Protein AF-A0A7W8NQR6-F1 (afdb_monomer)

Secondary structure (DSSP, 8-state):
-----PPPHHHHHHHHHHHHHHHHHHHHHHHHHHHHHHHHHHHHHHHHHHHHHHHHHHHHHHH-SEEE-S-EEE-SSSSEEE--TTSSS-EEEEEEEEEPPTTT-S-TT-EEEEEEEEEEEEEGGGS-GGG--TT--TTT-EEEEEEEEE-SSSPPPPTT-------SPPS--HHHHT---EEEEEEEEEE---TT--SEEEETTTTEEEEEEEEEEEETTEEEEEEEEEEEEEEE----

Sequence (240 aa):
MKRAAGFTLVELLVAMAIFAVVTIAALQLQGSSTQLSGAQISQAQRLQTLSDTSGYLADQIRAGAGVYTGQTLPDGVGGSSACTPSGAQPCVAVLVPVTQPLTCTTDPSTVIAWRLHEFRYVPRSSLPAAYKGGGLQDGDAYGLLEVRISDPANPAPAPGVCGTEHATAPTSVAAYQTSTSYVVAPLADDLTVTAGSAPFAFDASTNIVTLRLQSASRTQGKLSLTPATPYELQVKIRNK

Mean predicted aligned error: 8.73 Å

InterPro domains:
  IPR012902 Prokaryotic N-terminal methylation site [PF07963] (1-27)
  IPR012902 Prokaryotic N-terminal methylation site [PS00409] (5-25)
  IPR012902 Prokaryotic N-terminal methylation site [TIGR02532] (5-27)
  IPR045584 Pilin-like [SSF54523] (7-81)

Foldseek 3Di:
DDDDDDDDPVNVVVVVVVVVVVVVVVVVVVVVVVLVVVVVVVLVVVVVLQVVLVVVVLVQQQQFQDKDAQDWFDPQLGHTDGCHLQDPKHKIKGWHFDFFDCVQDVDRLFGQFIKIKIWIWAQLVSDDPVQDDAPDDSNQATWIKIKIFAQPVRGDDDPPDGGDGDPDGDPDCPSRRPTPDIDMDTSHSFWDDDNPGRQWDADPVQQKIKGWTKGWHADPNDIDIPPPGTDIDIHHHNND

Structure (mmCIF, N/CA/C/O backbone):
data_AF-A0A7W8NQR6-F1
#
_entry.id   AF-A0A7W8NQR6-F1
#
loop_
_atom_site.group_PDB
_atom_site.id
_atom_site.type_symbol
_atom_site.label_atom_id
_atom_site.label_alt_id
_atom_site.label_comp_id
_atom_site.label_asym_id
_atom_site.label_entity_id
_atom_site.label_seq_id
_atom_site.pdbx_PDB_ins_code
_atom_site.Cartn_x
_atom_site.Cartn_y
_atom_site.Cartn_z
_atom_site.occupancy
_atom_site.B_iso_or_equiv
_atom_site.auth_seq_id
_atom_site.auth_comp_id
_atom_site.auth_asym_id
_atom_site.auth_atom_id
_atom_site.pdbx_PDB_model_num
ATOM 1 N N . MET A 1 1 ? -43.249 41.443 62.300 1.00 44.62 1 MET A N 1
ATOM 2 C CA . MET A 1 1 ? -41.914 40.805 62.241 1.00 44.62 1 MET A CA 1
ATOM 3 C C . MET A 1 1 ? -42.070 39.426 61.607 1.00 44.62 1 MET A C 1
ATOM 5 O O . MET A 1 1 ? -42.680 38.560 62.219 1.00 44.62 1 MET A O 1
ATOM 9 N N . LYS A 1 2 ? -41.644 39.245 60.349 1.00 47.19 2 LYS A N 1
ATOM 10 C CA . LYS A 1 2 ? -41.720 37.950 59.649 1.00 47.19 2 LYS A CA 1
ATOM 11 C C . LYS A 1 2 ? -40.597 37.051 60.178 1.00 47.19 2 LYS A C 1
ATOM 13 O O . LYS A 1 2 ? -39.437 37.444 60.108 1.00 47.19 2 LYS A O 1
ATOM 18 N N . ARG A 1 3 ? -40.937 35.892 60.750 1.00 53.34 3 ARG A N 1
ATOM 19 C CA . ARG A 1 3 ? -39.948 34.893 61.184 1.00 53.34 3 ARG A CA 1
ATOM 20 C C . ARG A 1 3 ? -39.289 34.301 59.937 1.00 53.34 3 ARG A C 1
ATOM 22 O O . ARG A 1 3 ? -39.992 33.767 59.085 1.00 53.34 3 ARG A O 1
ATOM 29 N N . ALA A 1 4 ? -37.970 34.427 59.825 1.00 58.84 4 ALA A N 1
ATOM 30 C CA . ALA A 1 4 ? -37.196 33.695 58.832 1.00 58.84 4 ALA A CA 1
ATOM 31 C C . ALA A 1 4 ? -37.293 32.202 59.179 1.00 58.84 4 ALA A C 1
ATOM 33 O O . ALA A 1 4 ? -36.857 31.790 60.253 1.00 58.84 4 ALA A O 1
ATOM 34 N N . ALA A 1 5 ? -37.942 31.417 58.322 1.00 63.59 5 ALA A N 1
ATOM 35 C CA . ALA A 1 5 ? -37.962 29.968 58.452 1.00 63.59 5 ALA A CA 1
ATOM 36 C C . ALA A 1 5 ? -36.540 29.458 58.177 1.00 63.59 5 ALA A C 1
ATOM 38 O O . ALA A 1 5 ? -36.049 29.562 57.055 1.00 63.59 5 ALA A O 1
ATOM 39 N N . GLY A 1 6 ? -35.849 29.007 59.224 1.00 65.56 6 GLY A N 1
ATOM 40 C CA . GLY A 1 6 ? -34.542 28.370 59.099 1.00 65.56 6 GLY A CA 1
ATOM 41 C C . GLY A 1 6 ? -34.706 26.957 58.552 1.00 65.56 6 GLY A C 1
ATOM 42 O O . GLY A 1 6 ? -35.592 26.231 59.001 1.00 65.56 6 GLY A O 1
ATOM 43 N N . PHE A 1 7 ? -33.862 26.584 57.591 1.00 68.19 7 PHE A N 1
ATOM 44 C CA . PHE A 1 7 ? -33.815 25.225 57.056 1.00 68.19 7 PHE A CA 1
ATOM 45 C C . PHE A 1 7 ? -33.572 24.215 58.174 1.00 68.19 7 PHE A C 1
ATOM 47 O O . PHE A 1 7 ? -32.705 24.404 59.033 1.00 68.19 7 PHE A O 1
ATOM 54 N N . THR A 1 8 ? -34.333 23.129 58.153 1.00 85.19 8 THR A N 1
ATOM 55 C CA . THR A 1 8 ? -34.109 22.018 59.073 1.00 85.19 8 THR A CA 1
ATOM 56 C C . THR A 1 8 ? -32.854 21.250 58.655 1.00 85.19 8 THR A C 1
ATOM 58 O O . THR A 1 8 ? -32.528 21.152 57.471 1.00 85.19 8 THR A O 1
ATOM 61 N N . LEU A 1 9 ? -32.131 20.677 59.622 1.00 81.50 9 LEU A N 1
ATOM 62 C CA . LEU A 1 9 ? -30.922 19.876 59.362 1.00 81.50 9 LEU A CA 1
ATOM 63 C C . LEU A 1 9 ? -31.189 18.746 58.348 1.00 81.50 9 LEU A C 1
ATOM 65 O O . LEU A 1 9 ? -30.326 18.414 57.540 1.00 81.50 9 LEU A O 1
ATOM 69 N N . VAL A 1 10 ? -32.414 18.215 58.350 1.00 84.25 10 VAL A N 1
ATOM 70 C CA . VAL A 1 10 ? -32.885 17.187 57.414 1.00 84.25 10 VAL A CA 1
ATOM 71 C C . VAL A 1 10 ? -32.946 17.706 55.974 1.00 84.25 10 VAL A C 1
ATOM 73 O O . VAL A 1 10 ? -32.462 17.025 55.074 1.00 84.25 10 VAL A O 1
ATOM 76 N N . GLU A 1 11 ? -33.471 18.909 55.731 1.00 85.06 11 GLU A N 1
ATOM 77 C CA . GLU A 1 11 ? -33.526 19.493 54.379 1.00 85.06 11 GLU A CA 1
ATOM 78 C C . GLU A 1 11 ? -32.132 19.736 53.797 1.00 85.06 11 GLU A C 1
ATOM 80 O O . GLU A 1 11 ? -31.910 19.495 52.611 1.00 85.06 11 GLU A O 1
ATOM 85 N N . LEU A 1 12 ? -31.173 20.151 54.631 1.00 85.69 12 LEU A N 1
ATOM 86 C CA . LEU A 1 12 ? -29.794 20.368 54.192 1.00 85.69 12 LEU A CA 1
ATOM 87 C C . LEU A 1 12 ? -29.114 19.044 53.805 1.00 85.69 12 LEU A C 1
ATOM 89 O O . LEU A 1 12 ? -28.404 18.974 52.802 1.00 85.69 12 LEU A O 1
ATOM 93 N N . LEU A 1 13 ? -29.394 17.970 54.544 1.00 87.19 13 LEU A N 1
ATOM 94 C CA . LEU A 1 13 ? -28.854 16.637 54.276 1.00 87.19 13 LEU A CA 1
ATOM 95 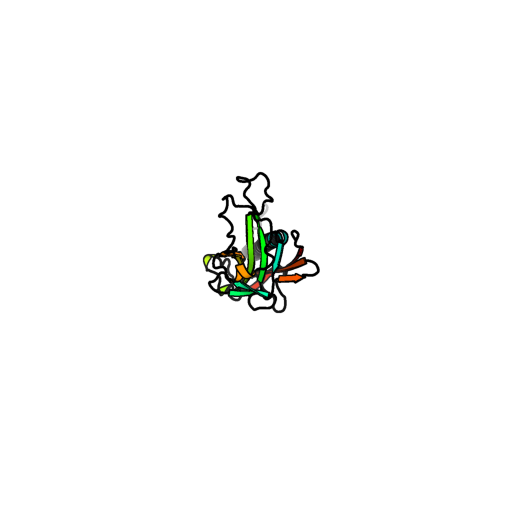C C . LEU A 1 13 ? -29.448 16.024 52.997 1.00 87.19 13 LEU A C 1
ATOM 97 O O . LEU A 1 13 ? -28.720 15.454 52.184 1.00 87.19 13 LEU A O 1
ATOM 101 N N . VAL A 1 14 ? -30.751 16.215 52.768 1.00 89.50 14 VAL A N 1
ATOM 102 C CA . VAL A 1 14 ? -31.425 15.810 51.524 1.00 89.50 14 VAL A CA 1
ATOM 103 C C . VAL A 1 14 ? -30.894 16.603 50.328 1.00 89.50 14 VAL A C 1
ATOM 105 O O . VAL A 1 14 ? -30.607 16.011 49.288 1.00 89.50 14 VAL A O 1
ATOM 108 N N . ALA A 1 15 ? -30.690 17.916 50.471 1.00 90.44 15 ALA A N 1
ATOM 109 C CA . ALA A 1 15 ? -30.122 18.744 49.410 1.00 90.44 15 ALA A CA 1
ATOM 110 C C . ALA A 1 15 ? -28.705 18.288 49.020 1.00 90.44 15 ALA A C 1
ATOM 112 O O . ALA A 1 15 ? -28.406 18.177 47.831 1.00 90.44 15 ALA A O 1
ATOM 113 N N . MET A 1 16 ? -27.852 17.947 49.996 1.00 89.94 16 MET A N 1
ATOM 114 C CA . MET A 1 16 ? -26.519 17.396 49.721 1.00 89.94 16 MET A CA 1
ATOM 115 C C . MET A 1 16 ? -26.577 16.017 49.054 1.00 89.94 16 MET A C 1
ATOM 117 O O . MET A 1 16 ? -25.794 15.758 48.141 1.00 89.94 16 MET A O 1
ATOM 121 N N . ALA A 1 17 ? -27.507 15.148 49.456 1.00 91.44 17 ALA A N 1
ATOM 122 C CA . ALA A 1 17 ? -27.677 13.835 48.836 1.00 91.44 17 ALA A CA 1
ATOM 123 C C . ALA A 1 17 ? -28.114 13.951 47.366 1.00 91.44 17 ALA A C 1
ATOM 125 O O . ALA A 1 17 ? -27.520 13.317 46.493 1.00 91.44 17 ALA A O 1
ATOM 126 N N . ILE A 1 18 ? -29.096 14.810 47.072 1.00 92.00 18 ILE A N 1
ATOM 127 C CA . ILE A 1 18 ? -29.541 15.081 45.697 1.00 92.00 18 ILE A CA 1
ATOM 128 C C . ILE A 1 18 ? -28.392 15.683 44.882 1.00 92.00 18 ILE A C 1
ATOM 130 O O . ILE A 1 18 ? -28.131 15.236 43.765 1.00 92.00 18 ILE A O 1
ATOM 134 N N . PHE A 1 19 ? -27.661 16.647 45.447 1.00 92.25 19 PHE A N 1
ATOM 135 C CA . PHE A 1 19 ? -26.517 17.262 44.778 1.00 92.25 19 PHE A CA 1
ATOM 136 C C . PHE A 1 19 ? -25.416 16.244 44.449 1.00 92.25 19 PHE A C 1
ATOM 138 O O . PHE A 1 19 ? -24.887 16.253 43.337 1.00 92.25 19 PHE A O 1
ATOM 145 N N . ALA A 1 20 ? -25.101 15.326 45.368 1.00 90.19 20 ALA A N 1
ATOM 146 C CA . ALA A 1 20 ? -24.116 14.272 45.136 1.00 90.19 20 ALA A CA 1
ATOM 147 C C . ALA A 1 20 ? -24.539 13.332 43.995 1.00 90.19 20 ALA A C 1
ATOM 149 O O . ALA A 1 20 ? -23.735 13.047 43.108 1.00 90.19 20 ALA A O 1
ATOM 150 N N . VAL A 1 21 ? -25.807 12.910 43.962 1.00 91.94 21 VAL A N 1
ATOM 151 C CA . VAL A 1 21 ? -26.344 12.054 42.890 1.00 91.94 21 VAL A CA 1
ATOM 152 C C . VAL A 1 21 ? -26.281 12.760 41.533 1.00 91.94 21 VAL A C 1
ATOM 154 O O . VAL A 1 21 ? -25.808 12.174 40.558 1.00 91.94 21 VAL A O 1
ATOM 157 N N . VAL A 1 22 ? -26.689 14.031 41.467 1.00 90.25 22 VAL A N 1
ATOM 158 C CA . VAL A 1 22 ? -26.635 14.829 40.229 1.00 90.25 22 VAL A CA 1
ATOM 159 C C . VAL A 1 22 ? -25.191 15.027 39.761 1.00 90.25 22 VAL A C 1
ATOM 161 O O . VAL A 1 22 ? -24.910 14.895 38.571 1.00 90.25 22 VAL A O 1
ATOM 164 N N . THR A 1 23 ? -24.260 15.279 40.682 1.00 90.25 23 THR A N 1
ATOM 165 C CA . THR A 1 23 ? -22.837 15.456 40.353 1.00 90.25 23 THR A CA 1
ATOM 166 C C . THR A 1 23 ? -22.225 14.165 39.805 1.00 90.25 23 THR A C 1
ATOM 168 O O . THR A 1 23 ? -21.509 14.204 38.806 1.00 90.25 23 THR A O 1
ATOM 171 N N . ILE A 1 24 ? -22.546 13.005 40.392 1.00 90.12 24 ILE A N 1
ATOM 172 C CA . ILE A 1 24 ? -22.097 11.697 39.886 1.00 90.12 24 ILE A CA 1
ATOM 173 C C . ILE A 1 24 ? -22.647 11.445 38.477 1.00 90.12 24 ILE A C 1
ATOM 175 O O . ILE A 1 24 ? -21.891 11.048 37.590 1.00 90.12 24 ILE A O 1
ATOM 179 N N . ALA A 1 25 ? -23.933 11.719 38.243 1.00 85.19 25 ALA A N 1
ATOM 180 C CA . ALA A 1 25 ? -24.543 11.569 36.923 1.00 85.19 25 ALA A CA 1
ATOM 181 C C . ALA A 1 25 ? -23.888 12.491 35.875 1.00 85.19 25 ALA A C 1
ATOM 183 O O . ALA A 1 25 ? -23.587 12.052 34.765 1.00 85.19 25 ALA A O 1
ATOM 184 N N . ALA A 1 26 ? -23.602 13.747 36.235 1.00 79.56 26 ALA A N 1
ATOM 185 C CA . ALA A 1 26 ? -22.918 14.698 35.360 1.00 79.56 26 ALA A CA 1
ATOM 186 C C . ALA A 1 26 ? -21.488 14.244 35.008 1.00 79.56 26 ALA A C 1
ATOM 188 O O . ALA A 1 26 ? -21.096 14.301 33.842 1.00 79.56 26 ALA A O 1
ATOM 189 N N . LEU A 1 27 ? -20.734 13.722 35.982 1.00 84.81 27 LEU A N 1
ATOM 190 C CA . LEU A 1 27 ? -19.392 13.173 35.755 1.00 84.81 27 LEU A CA 1
ATOM 191 C C . LEU A 1 27 ? -19.419 11.935 34.843 1.00 84.81 27 LEU A C 1
ATOM 193 O O . LEU A 1 27 ? -18.561 11.793 33.971 1.00 84.81 27 LEU A O 1
ATOM 197 N N . GLN A 1 28 ? -20.422 11.063 34.985 1.00 80.31 28 GLN A N 1
ATOM 198 C CA . GLN A 1 28 ? -20.607 9.901 34.105 1.00 80.31 28 GLN A CA 1
ATOM 199 C C . GLN A 1 28 ? -20.948 10.306 32.663 1.00 80.31 28 GLN A C 1
ATOM 201 O O . GLN A 1 28 ? -20.404 9.736 31.712 1.00 80.31 28 GLN A O 1
ATOM 206 N N . LEU A 1 29 ? -21.802 11.317 32.489 1.00 79.06 29 LEU A N 1
ATOM 207 C CA . LEU A 1 29 ? -22.121 11.900 31.182 1.00 79.06 29 LEU A CA 1
ATOM 208 C C . LEU A 1 29 ? -20.884 12.520 30.521 1.00 79.06 29 LEU A C 1
ATOM 210 O O . LEU A 1 29 ? -20.619 12.264 29.345 1.00 79.06 29 LEU A O 1
ATOM 214 N N . GLN A 1 30 ? -20.081 13.269 31.278 1.00 77.44 30 GLN A N 1
ATOM 215 C CA . GLN A 1 30 ? -18.847 13.877 30.779 1.00 77.44 30 GLN A CA 1
ATOM 216 C C . GLN A 1 30 ? -17.803 12.819 30.380 1.00 77.44 30 GLN A C 1
ATOM 218 O O . GLN A 1 30 ? -17.169 12.929 29.325 1.00 77.44 30 GLN A O 1
ATOM 223 N N . GLY A 1 31 ? -17.666 11.750 31.170 1.00 74.38 31 GLY A N 1
ATOM 224 C CA . GLY A 1 31 ? -16.809 10.610 30.835 1.00 74.38 31 GLY A CA 1
ATOM 225 C C . GLY A 1 31 ? -17.261 9.887 29.563 1.00 74.38 31 GLY A C 1
ATOM 226 O O . GLY A 1 31 ? -16.447 9.592 28.691 1.00 74.38 31 GLY A O 1
ATOM 227 N N . SER A 1 32 ? -18.567 9.674 29.401 1.00 75.25 32 SER A N 1
ATOM 228 C CA . SER A 1 32 ? -19.124 9.013 28.212 1.00 75.25 32 SER A CA 1
ATOM 229 C C . SER A 1 32 ? -18.946 9.860 26.947 1.00 75.25 32 SER A C 1
ATOM 231 O O . SER A 1 32 ? -18.579 9.339 25.893 1.00 75.25 32 SER A O 1
ATOM 233 N N . SER A 1 33 ? -19.136 11.180 27.050 1.00 75.25 33 SER A N 1
ATOM 234 C CA . SER A 1 33 ? -18.957 12.102 25.923 1.00 75.25 33 SER A CA 1
ATOM 235 C C . SER A 1 33 ? -17.506 12.169 25.453 1.00 75.25 33 SER A C 1
ATOM 237 O O . SER A 1 33 ? -17.258 12.167 24.250 1.00 75.25 33 SER A O 1
ATOM 239 N N . THR A 1 34 ? -16.541 12.212 26.373 1.00 74.31 34 THR A N 1
ATOM 240 C CA . THR A 1 34 ? -15.114 12.268 26.012 1.00 74.31 34 THR A CA 1
ATOM 241 C C . THR A 1 34 ? -14.635 10.967 25.368 1.00 74.31 34 THR A C 1
ATOM 243 O O . THR A 1 34 ? -13.899 11.009 24.381 1.00 74.31 34 THR A O 1
ATOM 246 N N . GLN A 1 35 ? -15.106 9.814 25.855 1.00 74.75 35 GLN A N 1
ATOM 247 C CA . GLN A 1 35 ? -14.821 8.512 25.247 1.00 74.75 35 GLN A CA 1
ATOM 248 C C . GLN A 1 35 ? -15.392 8.389 23.831 1.00 74.75 35 GLN A C 1
ATOM 250 O O . GLN A 1 35 ? -14.688 7.930 22.930 1.00 74.75 35 GLN A O 1
ATOM 255 N N . LEU A 1 36 ? -16.636 8.833 23.615 1.00 76.25 36 LEU A N 1
ATOM 256 C CA . LEU A 1 36 ? -17.263 8.809 22.294 1.00 76.25 36 LEU A CA 1
ATOM 257 C C . LEU A 1 36 ? -16.509 9.701 21.299 1.00 76.25 36 LEU A C 1
ATOM 259 O O . LEU A 1 36 ? -16.190 9.251 20.199 1.00 76.25 36 LEU A O 1
ATOM 263 N N . SER A 1 37 ? -16.162 10.926 21.702 1.00 79.69 37 SER A N 1
ATOM 264 C CA . SER A 1 37 ? -15.381 11.844 20.867 1.00 79.69 37 SER A CA 1
ATOM 265 C C . SER A 1 37 ? -14.005 11.270 20.525 1.00 79.69 37 SER A C 1
ATOM 267 O O . SER A 1 37 ? -13.579 11.334 19.374 1.00 79.69 37 SER A O 1
ATOM 269 N N . GLY A 1 38 ? -13.323 10.645 21.491 1.00 79.06 38 GLY A N 1
ATOM 270 C CA . GLY A 1 38 ? -12.037 9.986 21.251 1.00 79.06 38 GLY A CA 1
ATOM 271 C C . GLY A 1 38 ? -12.140 8.830 20.251 1.00 79.06 38 GLY A C 1
ATOM 272 O O . GLY A 1 38 ? -11.314 8.721 19.343 1.00 79.06 38 GLY A O 1
ATOM 273 N N . ALA A 1 39 ? -13.181 8.000 20.365 1.00 78.50 39 ALA A N 1
ATOM 274 C CA . ALA A 1 39 ? -13.432 6.907 19.428 1.00 78.50 39 ALA A CA 1
ATOM 275 C C . ALA A 1 39 ? -13.714 7.420 18.004 1.00 78.50 39 ALA A C 1
ATOM 277 O O . ALA A 1 39 ? -13.160 6.880 17.044 1.00 78.50 39 ALA A O 1
ATOM 278 N N . GLN A 1 40 ? -14.508 8.487 17.869 1.00 82.69 40 GLN A N 1
ATOM 279 C CA . GLN A 1 40 ? -14.810 9.112 16.578 1.00 82.69 40 GLN A CA 1
ATOM 280 C C . GLN A 1 40 ? -13.569 9.731 15.924 1.00 82.69 40 GLN A C 1
ATOM 282 O O . GLN A 1 40 ? -13.327 9.492 14.743 1.00 82.69 40 GLN A O 1
ATOM 287 N N . ILE A 1 41 ? -12.744 10.465 16.681 1.00 84.56 41 ILE A N 1
ATOM 288 C CA . ILE A 1 41 ? -11.491 11.050 16.170 1.00 84.56 41 ILE A CA 1
ATOM 289 C C . ILE A 1 41 ? -10.543 9.948 15.693 1.00 84.56 41 ILE A C 1
ATOM 291 O O . ILE A 1 41 ? -10.003 10.026 14.592 1.00 84.56 41 ILE A O 1
ATOM 295 N N . SER A 1 42 ? -10.380 8.891 16.490 1.00 81.44 42 SER A N 1
ATOM 296 C CA . SER A 1 42 ? -9.525 7.758 16.133 1.00 81.44 42 SER A CA 1
ATOM 297 C C . SER A 1 42 ? -10.022 7.039 14.874 1.00 81.44 42 SER A C 1
ATOM 299 O O . SER A 1 42 ? -9.223 6.654 14.023 1.00 81.44 42 SER A O 1
ATOM 301 N N . GLN A 1 43 ? -11.339 6.889 14.712 1.00 84.00 43 GLN A N 1
ATOM 302 C CA . GLN A 1 43 ? -11.926 6.308 13.506 1.00 84.00 43 GLN A CA 1
ATOM 303 C C . GLN A 1 43 ? -11.719 7.197 12.274 1.00 84.00 43 GLN A C 1
ATOM 305 O O . GLN A 1 43 ? -11.381 6.680 11.211 1.00 84.00 43 GLN A O 1
ATOM 310 N N . ALA A 1 44 ? -11.877 8.515 12.413 1.00 85.62 44 ALA A N 1
ATOM 311 C CA . ALA A 1 44 ? -11.640 9.465 11.330 1.00 85.62 44 ALA A CA 1
ATOM 312 C C . ALA A 1 44 ? -10.172 9.449 10.875 1.00 85.62 44 ALA A C 1
ATOM 314 O O . ALA A 1 44 ? -9.906 9.363 9.680 1.00 85.62 44 ALA A O 1
ATOM 315 N N . GLN A 1 45 ? -9.225 9.439 11.818 1.00 87.44 45 GLN A N 1
ATOM 316 C CA . GLN A 1 45 ? -7.796 9.316 11.516 1.00 87.44 45 GLN A CA 1
ATOM 317 C C . GLN A 1 45 ? -7.474 8.009 10.783 1.00 87.44 45 GLN A C 1
ATOM 319 O O . GLN A 1 45 ? -6.743 8.031 9.801 1.00 87.44 45 GLN A O 1
ATOM 324 N N . ARG A 1 46 ? -8.067 6.880 11.193 1.00 86.38 46 ARG A N 1
ATOM 325 C CA . ARG A 1 46 ? -7.881 5.596 10.496 1.00 86.38 46 ARG A CA 1
ATOM 326 C C . ARG A 1 46 ? -8.400 5.621 9.065 1.00 86.38 46 ARG A C 1
ATOM 328 O O . ARG A 1 46 ? -7.729 5.122 8.170 1.00 86.38 46 ARG A O 1
ATOM 335 N N . LEU A 1 47 ? -9.587 6.184 8.845 1.00 88.81 47 LEU A N 1
ATOM 336 C CA . LEU A 1 47 ? -10.141 6.318 7.498 1.00 88.81 47 LEU A CA 1
ATOM 337 C C . LEU A 1 47 ? -9.279 7.237 6.630 1.00 88.81 47 LEU A C 1
ATOM 339 O O . LEU A 1 47 ? -9.106 6.945 5.451 1.00 88.81 47 LEU A O 1
ATOM 343 N N . GLN A 1 48 ? -8.698 8.288 7.214 1.00 91.25 48 GLN A N 1
ATOM 344 C CA . GLN A 1 48 ? -7.740 9.148 6.525 1.00 91.25 48 GLN A CA 1
ATOM 345 C C . GLN A 1 48 ? -6.484 8.367 6.119 1.00 91.25 48 GLN A C 1
ATOM 347 O O . GLN A 1 48 ? -6.160 8.338 4.939 1.00 91.25 48 GLN A O 1
ATOM 352 N N . THR A 1 49 ? -5.836 7.653 7.046 1.00 89.94 49 THR A N 1
ATOM 353 C CA . THR A 1 49 ? -4.654 6.827 6.738 1.00 89.94 49 THR A CA 1
ATOM 354 C C . THR A 1 49 ? -4.956 5.765 5.680 1.00 89.94 49 THR A C 1
ATOM 356 O O . THR A 1 49 ? -4.156 5.544 4.769 1.00 89.94 49 THR A O 1
ATOM 359 N N . LEU A 1 50 ? -6.124 5.119 5.765 1.00 91.56 50 LEU A N 1
ATOM 360 C CA . LEU A 1 50 ? -6.572 4.137 4.779 1.00 91.56 50 LEU A CA 1
ATOM 361 C C . LEU A 1 50 ? -6.770 4.786 3.404 1.00 91.56 50 LEU A C 1
ATOM 363 O O . LEU A 1 50 ? -6.339 4.231 2.396 1.00 91.56 50 LEU A O 1
ATOM 367 N N . SER A 1 51 ? -7.388 5.970 3.371 1.00 92.94 51 SER A N 1
ATOM 368 C CA . SER A 1 51 ? -7.580 6.762 2.158 1.00 92.94 51 SER A CA 1
ATOM 369 C C . SER A 1 51 ? -6.238 7.143 1.537 1.00 92.94 51 SER A C 1
ATOM 371 O O . SER A 1 51 ? -6.034 6.878 0.355 1.00 92.94 51 SER A O 1
ATOM 373 N N . ASP A 1 52 ? -5.301 7.668 2.326 1.00 93.12 52 ASP A N 1
ATOM 374 C CA . ASP A 1 52 ? -3.971 8.079 1.866 1.00 93.12 52 ASP A CA 1
ATOM 375 C C . ASP A 1 52 ? -3.173 6.885 1.325 1.00 93.12 52 ASP A C 1
ATOM 377 O O . ASP A 1 52 ? -2.621 6.946 0.225 1.00 93.12 52 ASP A O 1
ATOM 381 N N . THR A 1 53 ? -3.198 5.756 2.039 1.00 93.38 53 THR A N 1
ATOM 382 C CA . THR A 1 53 ? -2.554 4.505 1.607 1.00 93.38 53 THR A CA 1
ATOM 383 C C . THR A 1 53 ? -3.169 3.995 0.305 1.00 93.38 53 THR A C 1
ATOM 385 O O . THR A 1 53 ? -2.455 3.676 -0.645 1.00 93.38 53 THR A O 1
ATOM 388 N N . SER A 1 54 ? -4.502 3.947 0.222 1.00 93.62 54 SER A N 1
ATOM 389 C CA . SER A 1 54 ? -5.214 3.484 -0.973 1.00 93.62 54 SER A CA 1
ATOM 390 C C . SER A 1 54 ? -4.994 4.400 -2.179 1.00 93.62 54 SER A C 1
ATOM 392 O O . SER A 1 54 ? -4.840 3.908 -3.296 1.00 93.62 54 SER A O 1
ATOM 394 N N . GLY A 1 55 ? -4.926 5.715 -1.951 1.00 95.44 55 GLY A N 1
ATOM 395 C CA . GLY A 1 55 ? -4.641 6.723 -2.964 1.00 95.44 55 GLY A CA 1
ATOM 396 C C . GLY A 1 55 ? -3.230 6.568 -3.509 1.00 95.44 55 GLY A C 1
ATOM 397 O O . GLY A 1 55 ? -3.058 6.470 -4.721 1.00 95.44 55 GLY A O 1
ATOM 398 N N . TYR A 1 56 ? -2.245 6.419 -2.619 1.00 95.25 56 TYR A N 1
ATOM 399 C CA . TYR A 1 56 ? -0.863 6.155 -3.006 1.00 95.25 56 TYR A CA 1
ATOM 400 C C . TYR A 1 56 ? -0.735 4.878 -3.848 1.00 95.25 56 TYR A C 1
ATOM 402 O O . TYR A 1 56 ? -0.173 4.923 -4.942 1.00 95.25 56 TYR A O 1
ATOM 410 N N . LEU A 1 57 ? -1.310 3.754 -3.397 1.00 94.69 57 LEU A N 1
ATOM 411 C CA . LEU A 1 57 ? -1.323 2.501 -4.166 1.00 94.69 57 LEU A CA 1
ATOM 412 C C . LEU A 1 57 ? -1.985 2.691 -5.535 1.00 94.69 57 LEU A C 1
ATOM 414 O O . LEU A 1 57 ? -1.451 2.250 -6.553 1.00 94.69 57 LEU A O 1
ATOM 418 N N . ALA A 1 58 ? -3.143 3.350 -5.569 1.00 94.69 58 ALA A N 1
ATOM 419 C CA . ALA A 1 58 ? -3.876 3.588 -6.802 1.00 94.69 58 ALA A CA 1
ATOM 420 C C . ALA A 1 58 ? -3.082 4.446 -7.789 1.00 94.69 58 ALA A C 1
ATOM 422 O O . ALA A 1 58 ? -3.136 4.187 -8.989 1.00 94.69 58 ALA A O 1
A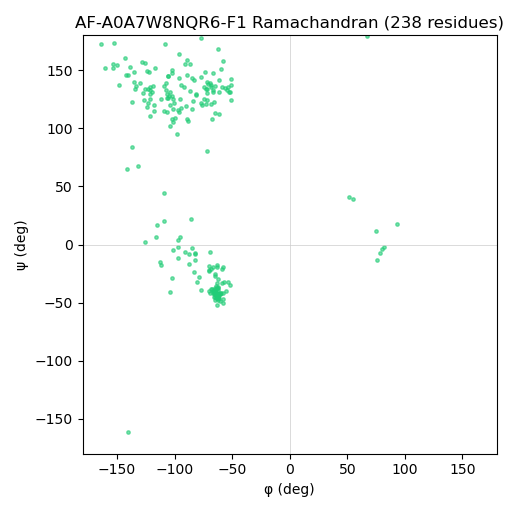TOM 423 N N . ASP A 1 59 ? -2.331 5.433 -7.312 1.00 94.75 59 ASP A N 1
ATOM 424 C CA . ASP A 1 59 ? -1.499 6.274 -8.166 1.00 94.75 59 ASP A CA 1
ATOM 425 C C . ASP A 1 59 ? -0.319 5.497 -8.751 1.00 94.75 59 ASP A C 1
ATOM 427 O O . ASP A 1 59 ? -0.080 5.591 -9.956 1.00 94.75 59 ASP A O 1
ATOM 431 N N . GLN A 1 60 ? 0.338 4.642 -7.960 1.00 94.44 60 GLN A N 1
ATOM 432 C CA . GLN A 1 60 ? 1.385 3.748 -8.473 1.00 94.44 60 GLN A CA 1
ATOM 433 C C . GLN A 1 60 ? 0.825 2.759 -9.510 1.00 94.44 60 GLN A C 1
ATOM 435 O O . GLN A 1 60 ? 1.413 2.574 -10.574 1.00 94.44 60 GLN A O 1
ATOM 440 N N . ILE A 1 61 ? -0.356 2.180 -9.260 1.00 94.06 61 ILE A N 1
ATOM 441 C CA . ILE A 1 61 ? -1.037 1.275 -10.203 1.00 94.06 61 ILE A CA 1
ATOM 442 C C . ILE A 1 61 ? -1.435 1.998 -11.494 1.00 94.06 61 ILE A C 1
ATOM 444 O O . ILE A 1 61 ? -1.259 1.452 -12.582 1.00 94.06 61 ILE A O 1
ATOM 448 N N . ARG A 1 62 ? -1.964 3.224 -11.402 1.00 93.69 62 ARG A N 1
ATOM 449 C CA . ARG A 1 62 ? -2.336 4.029 -12.579 1.00 93.69 62 ARG A CA 1
ATOM 450 C C . ARG A 1 62 ? -1.121 4.395 -13.416 1.00 93.69 62 ARG A C 1
ATOM 452 O O . ARG A 1 62 ? -1.232 4.377 -14.639 1.00 93.69 62 ARG A O 1
ATOM 459 N N . ALA A 1 63 ? -0.013 4.743 -12.762 1.00 91.56 63 ALA A N 1
ATOM 460 C CA . ALA A 1 63 ? 1.248 5.071 -13.417 1.00 91.56 63 ALA A CA 1
ATOM 461 C C . ALA A 1 63 ? 1.915 3.845 -14.056 1.00 91.56 63 ALA A C 1
ATOM 463 O O . ALA A 1 63 ? 2.712 4.003 -14.981 1.00 91.56 63 ALA A O 1
ATOM 464 N N . GLY A 1 64 ? 1.583 2.643 -13.582 1.00 91.06 64 GLY A N 1
ATOM 465 C CA . GLY A 1 64 ? 2.171 1.402 -14.053 1.00 91.06 64 GLY A CA 1
ATOM 466 C C . GLY A 1 64 ? 1.929 1.126 -15.539 1.00 91.06 64 GLY A C 1
ATOM 467 O O . GLY A 1 64 ? 0.840 1.361 -16.059 1.00 91.06 64 GLY A O 1
ATOM 468 N N . ALA A 1 65 ? 2.938 0.573 -16.210 1.00 91.19 65 ALA A N 1
ATOM 469 C CA . ALA A 1 65 ? 2.815 0.021 -17.562 1.00 91.19 65 ALA A CA 1
ATOM 470 C C . ALA A 1 65 ? 2.371 -1.451 -17.565 1.00 91.19 65 ALA A C 1
ATOM 472 O O . ALA A 1 65 ? 1.904 -1.976 -18.573 1.00 91.19 65 ALA A O 1
ATOM 473 N N . GLY A 1 66 ? 2.487 -2.136 -16.425 1.00 90.38 66 GLY A N 1
ATOM 474 C CA . GLY A 1 66 ? 2.076 -3.528 -16.288 1.00 90.38 66 GLY A CA 1
ATOM 475 C C . GLY A 1 66 ? 1.856 -3.930 -14.839 1.00 90.38 66 GLY A C 1
ATOM 476 O O . GLY A 1 66 ? 2.486 -3.386 -13.931 1.00 90.38 66 GLY A O 1
ATOM 477 N N . VAL A 1 67 ? 0.963 -4.900 -14.640 1.00 91.25 67 VAL A N 1
ATOM 478 C CA . VAL A 1 67 ? 0.696 -5.532 -13.345 1.00 91.25 67 VAL A CA 1
ATOM 479 C C . VAL A 1 67 ? 1.006 -7.014 -13.456 1.00 91.25 67 VAL A C 1
ATOM 481 O O . VAL A 1 67 ? 0.562 -7.690 -14.384 1.00 91.25 67 VAL A O 1
ATOM 484 N N . TYR A 1 68 ? 1.771 -7.509 -12.494 1.00 89.06 68 TYR A N 1
ATOM 485 C CA . TYR A 1 68 ? 2.280 -8.867 -12.463 1.00 89.06 68 TYR A CA 1
ATOM 486 C C . TYR A 1 68 ? 1.798 -9.557 -11.189 1.00 89.06 68 TYR A C 1
ATOM 488 O O . TYR A 1 68 ? 1.931 -9.042 -10.077 1.00 89.06 68 TYR A O 1
ATOM 496 N N . THR A 1 69 ? 1.225 -10.743 -11.371 1.00 85.38 69 THR A N 1
ATOM 497 C CA . THR A 1 69 ? 0.787 -11.635 -10.294 1.00 85.38 69 THR A CA 1
ATOM 498 C C . THR A 1 69 ? 1.385 -13.022 -10.529 1.00 85.38 69 THR A C 1
ATOM 500 O O . THR A 1 69 ? 1.792 -13.355 -11.643 1.00 85.38 69 THR A O 1
ATOM 503 N N . GLY A 1 70 ? 1.507 -13.815 -9.471 1.00 80.69 70 GLY A N 1
ATOM 504 C CA . GLY A 1 70 ? 2.060 -15.171 -9.496 1.00 80.69 70 GLY A CA 1
ATOM 505 C C . GLY A 1 70 ? 3.583 -15.256 -9.631 1.00 80.69 70 GLY A C 1
ATOM 506 O O . GLY A 1 70 ? 4.093 -16.336 -9.904 1.00 80.69 70 GLY A O 1
ATOM 507 N N . GLN A 1 71 ? 4.312 -14.148 -9.473 1.00 83.69 71 GLN A N 1
ATOM 508 C CA . GLN A 1 71 ? 5.770 -14.101 -9.635 1.00 83.69 71 GLN A CA 1
ATOM 509 C C . GLN A 1 71 ? 6.482 -14.234 -8.291 1.00 83.69 71 GLN A C 1
ATOM 511 O O . GLN A 1 71 ? 6.014 -13.678 -7.302 1.00 83.69 71 GLN A O 1
ATOM 516 N N . THR A 1 72 ? 7.624 -14.921 -8.257 1.00 88.00 72 THR A N 1
ATOM 517 C CA . THR A 1 72 ? 8.511 -14.916 -7.085 1.00 88.00 72 THR A CA 1
ATOM 518 C C . THR A 1 72 ? 9.424 -13.703 -7.157 1.00 88.00 72 THR A C 1
ATOM 520 O O . THR A 1 72 ? 10.209 -13.586 -8.096 1.00 88.00 72 THR A O 1
ATOM 523 N N . LEU A 1 73 ? 9.305 -12.802 -6.187 1.00 87.56 73 LEU A N 1
ATOM 524 C CA . LEU A 1 73 ? 10.044 -11.542 -6.143 1.00 87.56 73 LEU A CA 1
ATOM 525 C C . LEU A 1 73 ? 10.797 -11.391 -4.812 1.00 87.56 73 LEU A C 1
ATOM 527 O O . LEU A 1 73 ? 10.427 -12.047 -3.830 1.00 87.56 73 LEU A O 1
ATOM 531 N N . PRO A 1 74 ? 11.875 -10.582 -4.780 1.00 86.12 74 PRO A N 1
ATOM 532 C CA . PRO A 1 74 ? 12.556 -10.202 -3.549 1.00 86.12 74 PRO A CA 1
ATOM 533 C C . PRO A 1 74 ? 11.582 -9.665 -2.501 1.00 86.12 74 PRO A C 1
ATOM 535 O O . PRO A 1 74 ? 10.867 -8.697 -2.723 1.00 86.12 74 PRO A O 1
ATOM 538 N N . ASP A 1 75 ? 11.595 -10.270 -1.322 1.00 77.00 75 ASP A N 1
ATOM 539 C CA . ASP A 1 75 ? 10.580 -10.048 -0.292 1.00 77.00 75 ASP A CA 1
ATOM 540 C C . ASP A 1 75 ? 10.874 -8.818 0.598 1.00 77.00 75 ASP A C 1
ATOM 542 O O . ASP A 1 75 ? 10.091 -8.467 1.487 1.00 77.00 75 ASP A O 1
ATOM 546 N N . GLY A 1 76 ? 12.019 -8.166 0.375 1.00 69.38 76 GLY A N 1
ATOM 547 C CA . GLY A 1 76 ? 12.500 -7.019 1.141 1.00 69.38 76 GLY A CA 1
ATOM 548 C C . GLY A 1 76 ? 13.072 -7.348 2.529 1.00 69.38 76 GLY A C 1
ATOM 549 O O . GLY A 1 76 ? 13.755 -6.516 3.122 1.00 69.38 76 GLY A O 1
ATOM 550 N N . VAL A 1 77 ? 12.864 -8.558 3.046 1.00 68.81 77 VAL A N 1
ATOM 551 C CA . VAL A 1 77 ? 13.338 -9.025 4.362 1.00 68.81 77 VAL A CA 1
ATOM 552 C C . VAL A 1 77 ? 14.466 -10.060 4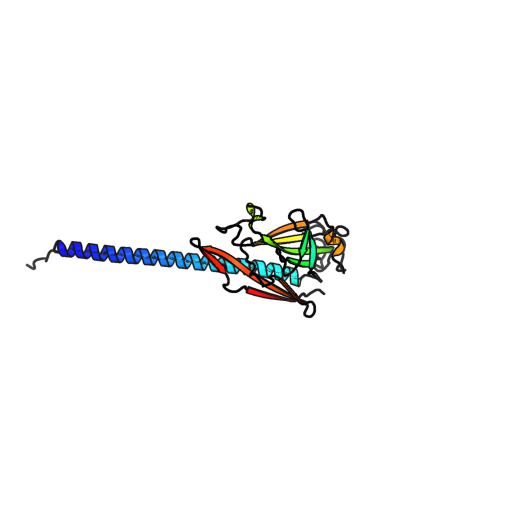.248 1.00 68.81 77 VAL A C 1
ATOM 554 O O . VAL A 1 77 ? 14.760 -10.772 5.204 1.00 68.81 77 VAL A O 1
ATOM 557 N N . GLY A 1 78 ? 15.150 -10.097 3.099 1.00 68.75 78 GLY A N 1
ATOM 558 C CA . GLY A 1 78 ? 16.320 -10.949 2.858 1.00 68.75 78 GLY A CA 1
ATOM 559 C C . GLY A 1 78 ? 16.000 -12.299 2.212 1.00 68.75 78 GLY A C 1
ATOM 560 O O . GLY A 1 78 ? 16.830 -13.205 2.260 1.00 68.75 78 GLY A O 1
ATOM 561 N N . GLY A 1 79 ? 14.824 -12.441 1.606 1.00 76.12 79 GLY A N 1
ATOM 562 C CA . GLY A 1 79 ? 14.382 -13.635 0.899 1.00 76.12 79 GLY A CA 1
ATOM 563 C C . GLY A 1 79 ? 13.619 -13.316 -0.385 1.00 76.12 79 GLY A C 1
ATOM 564 O O . GLY A 1 79 ? 13.701 -12.225 -0.951 1.00 76.12 79 GLY A O 1
ATOM 565 N N . SER A 1 80 ? 12.871 -14.305 -0.867 1.00 81.69 80 SER A N 1
ATOM 566 C CA . SER A 1 80 ? 11.937 -14.141 -1.978 1.00 81.69 80 SER A CA 1
ATOM 567 C C . SER A 1 80 ? 10.624 -14.838 -1.654 1.00 81.69 80 SER A C 1
ATOM 569 O O . SER A 1 80 ? 10.594 -15.821 -0.912 1.00 81.69 80 SER A O 1
ATOM 571 N N . SER A 1 81 ? 9.523 -14.306 -2.169 1.00 81.69 81 SER A N 1
ATOM 572 C CA . SER A 1 81 ? 8.182 -14.830 -1.921 1.00 81.69 81 SER A CA 1
ATOM 573 C C . SER A 1 81 ? 7.345 -14.779 -3.189 1.00 81.69 81 SER A C 1
ATOM 575 O O . SER A 1 81 ? 7.487 -13.877 -4.011 1.00 81.69 81 SER A O 1
ATOM 577 N N . ALA A 1 82 ? 6.466 -15.766 -3.357 1.00 82.75 82 ALA A N 1
ATOM 578 C CA . ALA A 1 82 ? 5.553 -15.804 -4.488 1.00 82.75 82 ALA A CA 1
ATOM 579 C C . ALA A 1 82 ? 4.398 -14.816 -4.275 1.00 82.75 82 ALA A C 1
ATOM 581 O O . ALA A 1 82 ? 3.619 -14.971 -3.329 1.00 82.75 82 ALA A O 1
ATOM 582 N N . CYS A 1 83 ? 4.230 -13.860 -5.193 1.00 80.31 83 CYS A N 1
ATOM 583 C CA . CYS A 1 83 ? 3.080 -12.965 -5.223 1.00 80.31 83 CYS A CA 1
ATOM 584 C C . CYS A 1 83 ? 1.821 -13.676 -5.658 1.00 80.31 83 CYS A C 1
ATOM 586 O O . CYS A 1 83 ? 1.383 -13.605 -6.801 1.00 80.31 83 CYS A O 1
ATOM 588 N N . THR A 1 84 ? 1.221 -14.374 -4.708 1.00 74.12 84 THR A N 1
ATOM 589 C CA . THR A 1 84 ? -0.019 -15.106 -4.903 1.00 74.12 84 THR A CA 1
ATOM 590 C C . THR A 1 84 ? -1.165 -14.340 -4.240 1.00 74.12 84 THR A C 1
ATOM 592 O O . THR A 1 84 ? -1.077 -14.023 -3.055 1.00 74.12 84 THR A O 1
ATOM 595 N N . PRO A 1 85 ? -2.267 -14.057 -4.957 1.00 66.31 85 PRO A N 1
ATOM 596 C CA . PRO A 1 85 ? -3.433 -13.369 -4.388 1.00 66.31 85 PRO A CA 1
ATOM 597 C C . PRO A 1 85 ? -4.068 -14.088 -3.186 1.00 66.31 85 PRO A C 1
ATOM 599 O O . PRO A 1 85 ? -4.779 -13.468 -2.401 1.00 66.31 85 PRO A O 1
ATOM 602 N N . SER A 1 86 ? -3.825 -15.397 -3.054 1.00 65.50 86 SER A N 1
ATOM 603 C CA . SER A 1 86 ? -4.414 -16.287 -2.046 1.00 65.50 86 SER A CA 1
ATOM 604 C C . SER A 1 86 ? -3.397 -16.896 -1.071 1.00 65.50 86 SER A C 1
ATOM 606 O O . SER A 1 86 ? -3.752 -17.803 -0.319 1.00 65.50 86 SER A O 1
ATOM 608 N N . GLY A 1 87 ? -2.126 -16.484 -1.126 1.00 66.19 87 GLY A N 1
ATOM 609 C CA . GLY A 1 87 ? -1.076 -17.024 -0.260 1.00 66.19 87 GLY A CA 1
ATOM 610 C C . GLY A 1 87 ? -1.117 -16.472 1.166 1.00 66.19 87 GLY A C 1
ATOM 611 O O . GLY A 1 87 ? -1.900 -15.583 1.489 1.00 66.19 87 GLY A O 1
ATOM 612 N N . ALA A 1 88 ? -0.207 -16.959 2.016 1.00 62.19 88 ALA A N 1
ATOM 613 C CA . ALA A 1 88 ? -0.013 -16.437 3.376 1.00 62.19 88 ALA A CA 1
ATOM 614 C C . ALA A 1 88 ? 0.464 -14.967 3.407 1.00 62.19 88 ALA A C 1
ATOM 616 O O . ALA A 1 88 ? 0.367 -14.308 4.438 1.00 62.19 88 ALA A O 1
ATOM 617 N N . GLN A 1 89 ? 0.986 -14.465 2.283 1.00 72.62 89 GLN A N 1
ATOM 618 C CA . GLN A 1 89 ? 1.460 -13.095 2.094 1.00 72.62 89 GLN A CA 1
ATOM 619 C C . GLN A 1 89 ? 0.980 -12.591 0.728 1.00 72.62 89 GLN A C 1
ATOM 621 O O . GLN A 1 89 ? 1.695 -12.726 -0.268 1.00 72.62 89 GLN A O 1
ATOM 626 N N . PRO A 1 90 ? -0.260 -12.089 0.633 1.00 82.31 90 PRO A N 1
ATOM 627 C CA . PRO A 1 90 ? -0.784 -11.602 -0.631 1.00 82.31 90 PRO A CA 1
ATOM 628 C C . PRO A 1 90 ? -0.017 -10.357 -1.089 1.00 82.31 90 PRO A C 1
ATOM 630 O O . PRO A 1 90 ? 0.182 -9.413 -0.318 1.00 82.31 90 PRO A O 1
ATOM 633 N N . CYS A 1 91 ? 0.409 -10.352 -2.352 1.00 89.31 91 CYS A N 1
ATOM 634 C CA . CYS A 1 91 ? 1.081 -9.210 -2.965 1.00 89.31 91 CYS A CA 1
ATOM 635 C C . CYS A 1 91 ? 0.704 -8.991 -4.427 1.00 89.31 91 CYS A C 1
ATOM 637 O O . CYS A 1 91 ? 0.182 -9.881 -5.103 1.00 89.31 91 CYS A O 1
ATOM 639 N N . VAL A 1 92 ? 0.956 -7.770 -4.892 1.00 91.31 92 VAL A N 1
ATOM 640 C CA . VAL A 1 92 ? 0.785 -7.330 -6.278 1.00 91.31 92 VAL A CA 1
ATOM 641 C C . VAL A 1 92 ? 2.019 -6.538 -6.696 1.00 91.31 92 VAL A C 1
ATOM 643 O O . VAL A 1 92 ? 2.483 -5.678 -5.950 1.00 91.31 92 VAL A O 1
ATOM 646 N N . ALA A 1 93 ? 2.553 -6.827 -7.882 1.00 93.12 93 ALA A N 1
ATOM 647 C CA . ALA A 1 93 ? 3.691 -6.108 -8.434 1.00 93.12 93 ALA A CA 1
ATOM 648 C C . ALA A 1 93 ? 3.263 -5.230 -9.613 1.00 93.12 93 ALA A C 1
ATOM 650 O O . ALA A 1 93 ? 2.508 -5.664 -10.485 1.00 93.12 93 ALA A O 1
ATOM 651 N N . VAL A 1 94 ? 3.762 -3.999 -9.647 1.00 94.00 94 VAL A N 1
ATOM 652 C CA . VAL A 1 94 ? 3.445 -2.991 -10.660 1.00 94.00 94 VAL A CA 1
ATOM 653 C C . VAL A 1 94 ? 4.740 -2.450 -11.245 1.00 94.00 94 VAL A C 1
ATOM 655 O O . VAL A 1 94 ? 5.643 -2.063 -10.510 1.00 94.00 94 VAL A O 1
ATOM 658 N N . LEU A 1 95 ? 4.843 -2.410 -12.567 1.00 94.19 95 LEU A N 1
ATOM 659 C CA . LEU A 1 95 ? 5.999 -1.849 -13.259 1.00 94.19 95 LEU A CA 1
ATOM 660 C C . LEU A 1 95 ? 5.780 -0.357 -13.502 1.00 94.19 95 LEU A C 1
ATOM 662 O O . LEU A 1 95 ? 4.964 0.008 -14.344 1.00 94.19 95 LEU A O 1
ATOM 666 N N . VAL A 1 96 ? 6.495 0.487 -12.766 1.00 93.88 96 VAL A N 1
ATOM 667 C CA . VAL A 1 96 ? 6.309 1.942 -12.726 1.00 93.88 96 VAL A CA 1
ATOM 668 C C . VAL A 1 96 ? 7.458 2.641 -13.468 1.00 93.88 96 VAL A C 1
ATOM 670 O O . VAL A 1 96 ? 8.626 2.302 -13.235 1.00 93.88 96 VAL A O 1
ATOM 673 N N . PRO A 1 97 ? 7.171 3.613 -14.354 1.00 93.12 97 PRO A N 1
ATOM 674 C C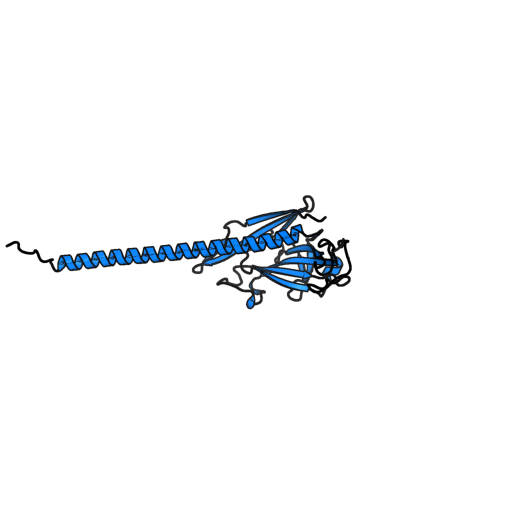A . PRO A 1 97 ? 8.209 4.400 -15.004 1.00 93.12 97 PRO A CA 1
ATOM 675 C C . PRO A 1 97 ? 8.872 5.353 -14.005 1.00 93.12 97 PRO A C 1
ATOM 677 O O . PRO A 1 97 ? 8.210 6.014 -13.206 1.00 93.12 97 PRO A O 1
ATOM 680 N N . VAL A 1 98 ? 10.193 5.464 -14.082 1.00 92.25 98 VAL A N 1
ATOM 681 C CA . VAL A 1 98 ? 10.965 6.508 -13.408 1.00 92.25 98 VAL A CA 1
ATOM 682 C C . VAL A 1 98 ? 11.193 7.615 -14.422 1.00 92.25 98 VAL A C 1
ATOM 684 O O . VAL A 1 98 ? 11.872 7.400 -15.426 1.00 92.25 98 VAL A O 1
ATOM 687 N N . THR A 1 99 ? 10.611 8.785 -14.178 1.00 91.56 99 THR A N 1
ATOM 688 C CA . THR A 1 99 ? 10.731 9.934 -15.076 1.00 91.56 99 THR A CA 1
ATOM 689 C C . THR A 1 99 ? 11.917 10.819 -14.719 1.00 91.56 99 THR A C 1
ATOM 691 O O . THR A 1 99 ? 12.410 10.839 -13.587 1.00 91.56 99 THR A O 1
ATOM 694 N N . GLN A 1 100 ? 12.403 11.540 -15.719 1.00 90.38 100 GLN A N 1
ATOM 695 C CA . GLN A 1 100 ? 13.521 12.454 -15.579 1.00 90.38 100 GLN A CA 1
ATOM 696 C C . GLN A 1 100 ? 13.125 13.676 -14.732 1.00 90.38 100 GLN A C 1
ATOM 698 O O . GLN A 1 100 ? 12.026 14.212 -14.896 1.00 90.38 100 GLN A O 1
ATOM 703 N N . PRO A 1 101 ? 13.993 14.154 -13.820 1.00 88.12 101 PRO A N 1
ATOM 704 C CA . PRO A 1 101 ? 13.685 15.351 -13.050 1.00 88.12 101 PRO A CA 1
ATOM 705 C C . PRO A 1 101 ? 13.647 16.590 -13.958 1.00 88.12 101 PRO A C 1
ATOM 707 O O . PRO A 1 101 ? 14.431 16.711 -14.901 1.00 88.12 101 PRO A O 1
ATOM 710 N N . LEU A 1 102 ? 12.781 17.550 -13.613 1.00 88.69 102 LEU A N 1
ATOM 711 C CA . LEU A 1 102 ? 12.589 18.817 -14.343 1.00 88.69 102 LEU A CA 1
ATOM 712 C C . LEU A 1 102 ? 13.868 19.659 -14.480 1.00 88.69 102 LEU A C 1
ATOM 714 O O . LEU A 1 102 ? 13.958 20.535 -15.331 1.00 88.69 102 LEU A O 1
ATOM 718 N N . THR A 1 103 ? 14.869 19.411 -13.636 1.00 88.75 103 THR A N 1
ATOM 719 C CA . THR A 1 103 ? 16.185 20.054 -13.719 1.00 88.75 103 THR A CA 1
ATOM 720 C C . THR A 1 103 ? 17.006 19.586 -14.920 1.00 88.75 103 THR A C 1
ATOM 722 O O . THR A 1 103 ? 17.967 20.253 -15.289 1.00 88.75 103 THR A O 1
ATOM 725 N N . CYS A 1 104 ? 16.654 18.446 -15.515 1.00 86.25 104 CYS A N 1
ATOM 726 C CA . CYS A 1 104 ? 17.426 17.790 -16.566 1.00 86.25 104 CYS A CA 1
ATOM 727 C C . CYS A 1 104 ? 16.724 17.783 -17.930 1.00 86.25 104 CYS A C 1
ATOM 729 O O . CYS A 1 104 ? 17.366 17.477 -18.930 1.00 86.25 104 CYS A O 1
ATOM 731 N N . THR A 1 105 ? 15.424 18.069 -17.980 1.00 82.94 105 THR A N 1
ATOM 732 C CA . THR A 1 105 ? 14.627 18.095 -19.212 1.00 82.94 105 THR A CA 1
ATOM 733 C C . THR A 1 105 ? 13.434 19.034 -19.049 1.00 82.94 105 THR A C 1
ATOM 735 O O . THR A 1 105 ? 12.925 19.221 -17.944 1.00 82.94 105 THR A O 1
ATOM 738 N N . THR A 1 106 ? 12.969 19.612 -20.156 1.00 81.50 106 THR A N 1
ATOM 739 C CA . THR A 1 106 ? 11.705 20.362 -20.201 1.00 81.50 106 THR A CA 1
ATOM 740 C C . THR A 1 106 ? 10.487 19.453 -20.357 1.00 81.50 106 THR A C 1
ATOM 742 O O . THR A 1 106 ? 9.368 19.919 -20.162 1.00 81.50 106 THR A O 1
ATOM 745 N N . ASP A 1 107 ? 10.690 18.179 -20.703 1.00 83.12 107 ASP A N 1
ATOM 746 C CA . ASP A 1 107 ? 9.629 17.182 -20.823 1.00 83.12 107 ASP A CA 1
ATOM 747 C C . ASP A 1 107 ? 9.627 16.229 -19.609 1.00 83.12 107 ASP A C 1
ATOM 749 O O . ASP A 1 107 ? 10.437 15.303 -19.546 1.00 83.12 107 ASP A O 1
ATOM 753 N N . PRO A 1 108 ? 8.719 16.407 -18.633 1.00 76.75 108 PRO A N 1
ATOM 754 C CA . PRO A 1 108 ? 8.639 15.539 -17.457 1.00 76.75 108 PRO A CA 1
ATOM 755 C C . PRO A 1 108 ? 8.155 14.117 -17.768 1.00 76.75 108 PRO A C 1
ATOM 757 O O . PRO A 1 108 ? 8.117 13.284 -16.861 1.00 76.75 108 PRO A O 1
ATOM 760 N N . SER A 1 109 ? 7.742 13.833 -19.007 1.00 85.19 109 SER A N 1
ATOM 761 C CA . SER A 1 109 ? 7.297 12.505 -19.426 1.00 85.19 109 SER A CA 1
ATOM 762 C C . SER A 1 109 ? 8.435 11.605 -19.908 1.00 85.19 109 SER A C 1
ATOM 764 O O . SER A 1 109 ? 8.216 10.405 -20.075 1.00 85.19 109 SER A O 1
ATOM 766 N N . THR A 1 110 ? 9.658 12.134 -20.061 1.00 90.38 110 THR A N 1
ATOM 767 C CA . THR A 1 110 ? 10.827 11.331 -20.437 1.00 90.38 110 THR A CA 1
ATOM 768 C C . THR A 1 110 ? 11.105 10.273 -19.371 1.00 90.38 110 THR A C 1
ATOM 770 O O . THR A 1 110 ? 11.497 10.581 -18.242 1.00 90.38 110 THR A O 1
ATOM 773 N N . VAL A 1 111 ? 10.903 9.006 -19.731 1.00 91.94 111 VAL A N 1
ATOM 774 C CA . VAL A 1 111 ? 11.202 7.856 -18.873 1.00 91.94 111 VAL A CA 1
ATOM 775 C C . VAL A 1 111 ? 12.691 7.554 -18.970 1.00 91.94 111 VAL A C 1
ATOM 777 O O . VAL A 1 111 ? 13.219 7.431 -20.069 1.00 91.94 111 VAL A O 1
ATOM 780 N N . ILE A 1 112 ? 13.367 7.422 -17.832 1.00 92.62 112 ILE A N 1
ATOM 781 C CA . ILE A 1 112 ? 14.815 7.154 -17.742 1.00 92.62 112 ILE A CA 1
ATOM 782 C C . ILE A 1 112 ? 15.136 5.766 -17.187 1.00 92.62 112 ILE A C 1
ATOM 784 O O . ILE A 1 112 ? 16.254 5.286 -17.333 1.00 92.62 112 ILE A O 1
ATOM 788 N N . ALA A 1 113 ? 14.173 5.118 -16.533 1.00 93.19 113 ALA A N 1
ATOM 789 C CA . ALA A 1 113 ? 14.283 3.744 -16.059 1.00 93.19 113 ALA A CA 1
ATOM 790 C C . ALA A 1 113 ? 12.897 3.186 -15.719 1.00 93.19 113 ALA A C 1
ATOM 792 O O . ALA A 1 113 ? 11.914 3.924 -15.650 1.00 93.19 113 ALA A O 1
ATOM 793 N N . TRP A 1 114 ? 12.836 1.890 -15.424 1.00 93.12 114 TRP A N 1
ATOM 794 C CA . TRP A 1 114 ? 11.631 1.220 -14.941 1.00 93.12 114 TRP A CA 1
ATOM 795 C C . TRP A 1 114 ? 11.902 0.540 -13.609 1.00 93.12 114 TRP A C 1
ATOM 797 O O . TRP A 1 114 ? 12.902 -0.166 -13.448 1.00 93.12 114 TRP A O 1
ATOM 807 N N . ARG A 1 115 ? 10.996 0.728 -12.650 1.00 93.69 115 ARG A N 1
ATOM 808 C CA . ARG A 1 115 ? 11.092 0.124 -11.323 1.00 93.69 115 ARG A CA 1
ATOM 809 C C . ARG A 1 115 ? 9.895 -0.776 -11.071 1.00 93.69 115 ARG A C 1
ATOM 811 O O . ARG A 1 115 ? 8.762 -0.397 -11.354 1.00 93.69 115 ARG A O 1
ATOM 818 N N . LEU A 1 116 ? 10.136 -1.957 -10.517 1.00 94.31 116 LEU A N 1
ATOM 819 C CA . LEU A 1 116 ? 9.062 -2.849 -10.102 1.00 94.31 116 LEU A CA 1
ATOM 820 C C . LEU A 1 116 ? 8.704 -2.544 -8.646 1.00 94.31 116 LEU A C 1
ATOM 822 O O . LEU A 1 116 ? 9.554 -2.624 -7.766 1.00 94.31 116 LEU A O 1
ATOM 826 N N . HIS A 1 117 ? 7.462 -2.149 -8.402 1.00 94.56 117 HIS A N 1
ATOM 827 C CA . HIS A 1 117 ? 6.920 -1.870 -7.078 1.00 94.56 117 HIS A CA 1
ATOM 828 C C . HIS A 1 117 ? 6.061 -3.059 -6.651 1.00 94.56 117 HIS A C 1
ATOM 830 O O . HIS A 1 117 ? 4.985 -3.279 -7.206 1.00 94.56 117 HIS A O 1
ATOM 836 N N . GLU A 1 118 ? 6.538 -3.841 -5.691 1.00 93.56 118 GLU A N 1
ATOM 837 C CA . GLU A 1 118 ? 5.782 -4.919 -5.059 1.00 93.56 118 GLU A CA 1
ATOM 838 C C . GLU A 1 118 ? 5.113 -4.401 -3.785 1.00 93.56 118 GLU A C 1
ATOM 840 O O . GLU A 1 118 ? 5.783 -4.011 -2.831 1.00 93.56 118 GLU A O 1
ATOM 845 N N . PHE A 1 119 ? 3.784 -4.429 -3.751 1.00 93.19 119 PHE A N 1
ATOM 846 C CA . PHE A 1 119 ? 2.997 -4.144 -2.556 1.00 93.19 119 PHE A CA 1
ATOM 847 C C . PHE A 1 119 ? 2.622 -5.460 -1.897 1.00 93.19 119 PHE A C 1
ATOM 849 O O . PHE A 1 119 ? 1.895 -6.259 -2.494 1.00 93.19 119 PHE A O 1
ATOM 856 N N . ARG A 1 120 ? 3.109 -5.694 -0.677 1.00 90.56 120 ARG A N 1
ATOM 857 C CA . ARG A 1 120 ? 3.001 -6.992 -0.011 1.00 90.56 120 ARG A CA 1
ATOM 858 C C . ARG A 1 120 ? 2.535 -6.903 1.428 1.00 90.56 120 ARG A C 1
ATOM 860 O O . ARG A 1 120 ? 3.029 -6.090 2.208 1.00 90.56 120 ARG A O 1
ATOM 867 N N . TYR A 1 121 ? 1.620 -7.798 1.780 1.00 90.75 121 TYR A N 1
ATOM 868 C CA . TYR A 1 121 ? 1.233 -8.016 3.163 1.00 90.75 121 TYR A CA 1
ATOM 869 C C . TYR A 1 121 ? 2.236 -8.930 3.857 1.00 90.75 121 TYR A C 1
ATOM 871 O O . TYR A 1 121 ? 2.517 -10.032 3.386 1.00 90.75 121 TYR A O 1
ATOM 879 N N . VAL A 1 122 ? 2.734 -8.496 5.008 1.00 88.81 122 VAL A N 1
ATOM 880 C CA . VAL A 1 122 ? 3.598 -9.289 5.885 1.00 88.81 122 VAL A CA 1
ATOM 881 C C . VAL A 1 122 ? 2.970 -9.401 7.271 1.00 88.81 122 VAL A C 1
ATOM 883 O O . VAL A 1 122 ? 2.279 -8.473 7.703 1.00 88.81 122 VAL A O 1
ATOM 886 N N . PRO A 1 123 ? 3.186 -10.510 7.999 1.00 89.88 123 PRO A N 1
ATOM 887 C CA . PRO A 1 123 ? 2.783 -10.593 9.395 1.00 89.88 123 PRO A CA 1
ATOM 888 C C . PRO A 1 123 ? 3.316 -9.391 10.171 1.00 89.88 123 PRO A C 1
ATOM 890 O O . PRO A 1 123 ? 4.480 -9.014 10.014 1.00 89.88 123 PRO A O 1
ATOM 893 N N . ARG A 1 124 ? 2.502 -8.788 11.043 1.00 90.81 124 ARG A N 1
ATOM 894 C CA . ARG A 1 124 ? 2.983 -7.648 11.829 1.00 90.81 124 ARG A CA 1
ATOM 895 C C . ARG A 1 124 ? 4.194 -8.032 12.679 1.00 90.81 124 ARG A C 1
ATOM 897 O O . ARG A 1 124 ? 5.109 -7.228 12.807 1.00 90.81 124 ARG A O 1
ATOM 904 N N . SER A 1 125 ? 4.275 -9.274 13.163 1.00 90.38 125 SER A N 1
ATOM 905 C CA . SER A 1 125 ? 5.444 -9.796 13.888 1.00 90.38 125 SER A CA 1
ATOM 906 C C . SER A 1 125 ? 6.777 -9.607 13.160 1.00 90.38 125 SER A C 1
ATOM 908 O O . SER A 1 125 ? 7.766 -9.322 13.834 1.00 90.38 125 SER A O 1
ATOM 910 N N . SER A 1 126 ? 6.812 -9.691 11.825 1.00 88.31 126 SER A N 1
ATOM 911 C CA . SER A 1 126 ? 8.042 -9.535 11.038 1.00 88.31 126 SER A CA 1
ATOM 912 C C . SER A 1 126 ? 8.429 -8.083 10.758 1.00 88.31 126 SER A C 1
ATOM 914 O O . SER A 1 126 ? 9.508 -7.839 10.224 1.00 88.31 126 SER A O 1
ATOM 916 N N . LEU A 1 127 ? 7.577 -7.107 11.091 1.00 87.94 127 LEU A N 1
ATOM 917 C CA . LEU A 1 127 ? 7.930 -5.699 10.937 1.00 87.94 127 LEU A CA 1
ATOM 918 C C . LEU A 1 127 ? 8.979 -5.278 11.982 1.00 87.94 127 LEU A C 1
ATOM 920 O O . LEU A 1 127 ? 8.852 -5.625 13.162 1.00 87.94 127 LEU A O 1
ATOM 924 N N . PRO A 1 128 ? 9.974 -4.463 11.596 1.00 86.50 128 PRO A N 1
ATOM 925 C CA . PRO A 1 128 ? 10.813 -3.738 12.541 1.00 86.50 128 PRO A CA 1
ATOM 926 C C . PRO A 1 128 ? 9.990 -2.962 13.576 1.00 86.50 128 PRO A C 1
ATOM 928 O O . PRO A 1 128 ? 8.974 -2.353 13.247 1.00 86.50 128 PRO A O 1
ATOM 931 N N . ALA A 1 129 ? 10.460 -2.926 14.827 1.00 87.88 129 ALA A N 1
ATOM 932 C CA . ALA A 1 129 ? 9.752 -2.258 15.923 1.00 87.88 129 ALA A CA 1
ATOM 933 C C . ALA A 1 129 ? 9.477 -0.768 15.650 1.00 87.88 129 ALA A C 1
ATOM 935 O O . ALA A 1 129 ? 8.436 -0.260 16.046 1.00 87.88 129 ALA A O 1
ATOM 936 N N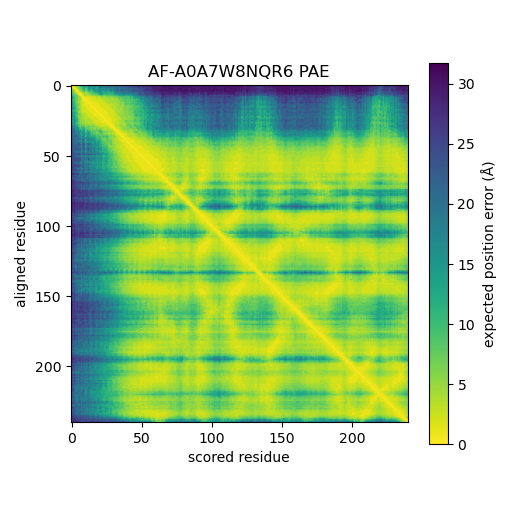 . ALA A 1 130 ? 10.369 -0.090 14.920 1.00 87.19 130 ALA A N 1
ATOM 937 C CA . ALA A 1 130 ? 10.198 1.308 14.522 1.00 87.19 130 ALA A CA 1
ATOM 938 C C . ALA A 1 130 ? 8.986 1.551 13.604 1.00 87.19 130 ALA A C 1
ATOM 940 O O . ALA A 1 130 ? 8.534 2.685 13.482 1.00 87.19 130 ALA A O 1
ATOM 941 N N . TYR A 1 131 ? 8.471 0.504 12.956 1.00 85.56 131 TYR A N 1
ATOM 942 C CA . TYR A 1 131 ? 7.309 0.572 12.069 1.00 85.56 131 TYR A CA 1
ATOM 943 C C . TYR A 1 131 ? 6.027 0.080 12.736 1.00 85.56 131 TYR A C 1
ATOM 945 O O . TYR A 1 131 ? 4.967 0.157 12.129 1.00 85.56 131 TYR A O 1
ATOM 953 N N . LYS A 1 132 ? 6.115 -0.426 13.971 1.00 89.06 132 LYS A N 1
ATOM 954 C CA . LYS A 1 132 ? 4.956 -0.844 14.756 1.00 89.06 132 LYS A CA 1
ATOM 955 C C . LYS A 1 132 ? 4.435 0.354 15.540 1.00 89.06 132 LYS A C 1
ATOM 957 O O . LYS A 1 132 ? 5.044 0.779 16.521 1.00 89.06 132 LYS A O 1
ATOM 962 N N . GLY A 1 133 ? 3.304 0.890 15.109 1.00 81.56 133 GLY A N 1
ATOM 963 C CA . GLY A 1 133 ? 2.551 1.917 15.809 1.00 81.56 133 GLY A CA 1
ATOM 964 C C . GLY A 1 133 ? 1.423 1.329 16.659 1.00 81.56 133 GLY A C 1
ATOM 965 O O . GLY A 1 133 ? 1.000 0.182 16.498 1.00 81.56 133 GLY A O 1
ATOM 966 N N . GLY A 1 134 ? 0.907 2.149 17.576 1.00 71.25 134 GLY A N 1
ATOM 967 C CA . GLY A 1 134 ? -0.331 1.864 18.303 1.00 71.25 134 GLY A CA 1
ATOM 968 C C . GLY A 1 134 ? -0.282 0.678 19.280 1.00 71.25 134 GLY A C 1
ATOM 969 O O . GLY A 1 134 ? 0.724 0.002 19.464 1.00 71.25 134 GLY A O 1
ATOM 970 N N . GLY A 1 135 ? -1.409 0.433 19.952 1.00 82.62 135 GLY A N 1
ATOM 971 C CA . GLY A 1 135 ? -1.571 -0.639 20.947 1.00 82.62 135 GLY A CA 1
ATOM 972 C C . GLY A 1 135 ? -1.948 -2.008 20.365 1.00 82.62 135 GLY A C 1
ATOM 973 O O . GLY A 1 135 ? -2.570 -2.810 21.063 1.00 82.62 135 GLY A O 1
ATOM 974 N N . LEU A 1 136 ? -1.662 -2.250 19.083 1.00 90.62 136 LEU A N 1
ATOM 975 C CA . LEU A 1 136 ? -1.965 -3.511 18.400 1.00 90.62 136 LEU A CA 1
ATOM 976 C C . LEU A 1 136 ? -0.960 -4.606 18.773 1.00 90.62 136 LEU A C 1
ATOM 978 O O . LEU A 1 136 ? 0.236 -4.346 18.938 1.00 90.62 136 LEU A O 1
ATOM 982 N N . GLN A 1 137 ? -1.446 -5.843 18.877 1.00 91.25 137 GLN A N 1
ATOM 983 C CA . GLN A 1 137 ? -0.607 -7.028 19.050 1.00 91.25 137 GLN A CA 1
ATOM 984 C C . GLN A 1 137 ? -0.209 -7.598 17.683 1.00 91.25 137 GLN A C 1
ATOM 986 O O . GLN A 1 137 ? -0.873 -7.365 16.678 1.00 91.25 137 GLN A O 1
ATOM 991 N N . ASP A 1 138 ? 0.870 -8.377 17.631 1.00 91.00 138 ASP A N 1
ATOM 992 C CA . ASP A 1 138 ? 1.421 -8.877 16.363 1.00 91.00 138 ASP A CA 1
ATOM 993 C C . ASP A 1 138 ? 0.514 -9.865 15.610 1.00 91.00 138 ASP A C 1
ATOM 995 O O . ASP A 1 138 ? 0.686 -10.044 14.408 1.00 91.00 138 ASP A O 1
ATOM 999 N N . GLY A 1 139 ? -0.450 -10.490 16.293 1.00 88.94 139 GLY A N 1
ATOM 1000 C CA . GLY A 1 139 ? -1.461 -11.353 15.671 1.00 88.94 139 GLY A CA 1
ATOM 1001 C C . GLY A 1 139 ? -2.742 -10.629 15.246 1.00 88.94 139 GLY A C 1
ATOM 1002 O O . GLY A 1 139 ? -3.604 -11.247 14.630 1.00 88.94 139 GLY A O 1
ATOM 1003 N N . ASP A 1 140 ? -2.886 -9.345 15.585 1.00 90.44 140 ASP A N 1
ATOM 1004 C CA . ASP A 1 140 ? -4.116 -8.585 15.330 1.00 90.44 140 ASP A CA 1
ATOM 1005 C C . ASP A 1 140 ? -4.183 -8.025 13.902 1.00 90.44 140 ASP A C 1
ATOM 1007 O O . ASP A 1 140 ? -5.268 -7.712 13.412 1.00 90.44 140 ASP A O 1
ATOM 1011 N N . ALA A 1 141 ? -3.026 -7.842 13.264 1.00 92.38 141 ALA A N 1
ATOM 1012 C CA . ALA A 1 141 ? -2.885 -7.082 12.031 1.00 92.38 141 ALA A CA 1
ATOM 1013 C C . ALA A 1 141 ? -1.695 -7.566 11.186 1.00 92.38 141 ALA A C 1
ATOM 1015 O O . ALA A 1 141 ? -0.883 -8.397 11.600 1.00 92.38 141 ALA A O 1
ATOM 1016 N N . TYR A 1 142 ? -1.599 -6.999 9.993 1.00 92.12 142 TYR A N 1
ATOM 1017 C CA . TYR A 1 142 ? -0.550 -7.187 9.009 1.00 92.12 142 TYR A CA 1
ATOM 1018 C C . TYR A 1 142 ? 0.062 -5.834 8.648 1.00 92.12 142 TYR A C 1
ATOM 1020 O O . TYR A 1 142 ? -0.614 -4.804 8.633 1.00 92.12 142 TYR A O 1
ATOM 1028 N N . GLY A 1 143 ? 1.344 -5.865 8.302 1.00 91.69 143 GLY A N 1
ATOM 1029 C CA . GLY A 1 143 ? 2.009 -4.751 7.647 1.00 91.69 143 GLY A CA 1
ATOM 1030 C C . GLY A 1 143 ? 1.804 -4.780 6.147 1.00 91.69 143 GLY A C 1
ATOM 1031 O O . GLY A 1 143 ? 1.849 -5.851 5.548 1.00 91.69 143 GLY A O 1
ATOM 1032 N N . LEU A 1 144 ? 1.656 -3.610 5.540 1.00 93.00 144 LEU A N 1
ATOM 1033 C CA . LEU A 1 144 ? 1.809 -3.423 4.105 1.00 93.00 144 LEU A CA 1
ATOM 1034 C C . LEU A 1 144 ? 3.180 -2.811 3.839 1.00 93.00 144 LEU A C 1
ATOM 1036 O O . LEU A 1 144 ? 3.466 -1.693 4.271 1.00 93.00 144 LEU A O 1
ATOM 1040 N N . LEU A 1 145 ? 4.019 -3.551 3.125 1.00 92.25 145 LEU A N 1
ATOM 1041 C CA . LEU A 1 145 ? 5.318 -3.089 2.659 1.00 92.25 145 LEU A CA 1
ATOM 1042 C C . LEU A 1 145 ? 5.260 -2.804 1.163 1.00 92.25 145 LEU A C 1
ATOM 1044 O O . LEU A 1 145 ? 4.612 -3.519 0.402 1.00 92.25 145 LEU A O 1
ATOM 1048 N N . GLU A 1 146 ? 5.997 -1.787 0.752 1.00 94.12 146 GLU A N 1
ATOM 1049 C CA . GLU A 1 146 ? 6.374 -1.548 -0.628 1.00 94.12 146 GLU A CA 1
ATOM 1050 C C . GLU A 1 146 ? 7.838 -1.952 -0.807 1.00 94.12 146 GLU A C 1
ATOM 1052 O O . GLU A 1 146 ? 8.730 -1.398 -0.162 1.00 94.12 146 GLU A O 1
ATOM 1057 N N . VAL A 1 147 ? 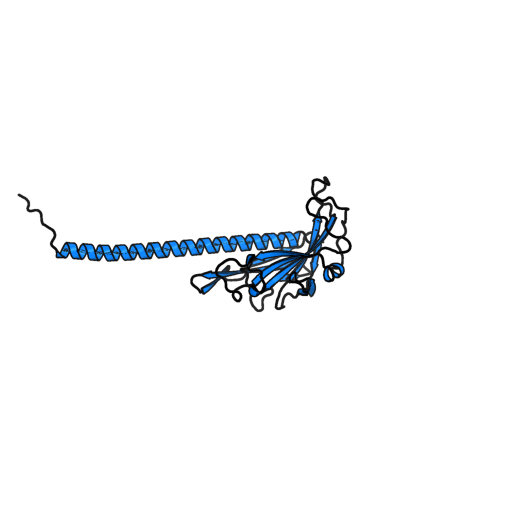8.094 -2.906 -1.696 1.00 93.19 147 VAL A N 1
ATOM 1058 C CA . VAL A 1 147 ? 9.441 -3.286 -2.118 1.00 93.19 147 VAL A CA 1
ATOM 1059 C C . VAL A 1 147 ? 9.657 -2.748 -3.523 1.00 93.19 147 VAL A C 1
ATOM 1061 O O . VAL A 1 147 ? 8.997 -3.146 -4.480 1.00 93.19 147 VAL A O 1
ATOM 1064 N N . ARG A 1 148 ? 10.575 -1.795 -3.648 1.00 93.69 148 ARG A N 1
ATOM 1065 C CA . ARG A 1 148 ? 10.912 -1.139 -4.907 1.00 93.69 148 ARG A CA 1
ATOM 1066 C C . ARG A 1 148 ? 12.176 -1.772 -5.466 1.00 93.69 148 ARG A C 1
ATOM 1068 O O . ARG A 1 148 ? 13.255 -1.552 -4.922 1.00 93.69 148 ARG A O 1
ATOM 1075 N N . ILE A 1 149 ? 12.043 -2.540 -6.536 1.00 92.94 149 ILE A N 1
ATOM 1076 C CA . ILE A 1 149 ? 13.105 -3.355 -7.127 1.00 92.94 149 ILE A CA 1
ATOM 1077 C C . ILE A 1 149 ? 13.587 -2.690 -8.416 1.00 92.94 149 ILE A C 1
ATOM 1079 O O . ILE A 1 149 ? 12.791 -2.391 -9.312 1.00 92.94 149 ILE A O 1
ATOM 1083 N N . SER A 1 150 ? 14.892 -2.459 -8.514 1.00 91.44 150 SER A N 1
ATOM 1084 C CA . SER A 1 150 ? 15.515 -1.893 -9.714 1.00 91.44 150 SER A CA 1
ATOM 1085 C C . SER A 1 150 ? 15.917 -2.994 -10.691 1.00 91.44 150 SER A C 1
ATOM 1087 O O . SER A 1 150 ? 16.344 -4.071 -10.269 1.00 91.44 150 SER A O 1
ATOM 1089 N N . ASP A 1 151 ? 15.821 -2.708 -11.991 1.00 90.56 151 ASP A N 1
ATOM 1090 C CA . ASP A 1 151 ? 16.425 -3.550 -13.025 1.00 90.56 151 ASP A CA 1
ATOM 1091 C C . ASP A 1 151 ? 17.959 -3.489 -12.880 1.00 90.56 151 ASP A C 1
ATOM 1093 O O . ASP A 1 151 ? 18.519 -2.390 -12.917 1.00 90.56 151 ASP A O 1
ATOM 1097 N N . PRO A 1 152 ? 18.661 -4.621 -12.694 1.00 86.88 152 PRO A N 1
ATOM 1098 C CA . PRO A 1 152 ? 20.117 -4.627 -12.592 1.00 86.88 152 PRO A CA 1
ATOM 1099 C C . PRO A 1 152 ? 20.824 -4.184 -13.882 1.00 86.88 152 PRO A C 1
ATOM 1101 O O . PRO A 1 152 ? 21.937 -3.668 -13.801 1.00 86.88 152 PRO A O 1
ATOM 1104 N N . ALA A 1 153 ? 20.213 -4.372 -15.057 1.00 86.75 153 ALA A N 1
ATOM 1105 C CA . ALA A 1 153 ? 20.795 -3.956 -16.334 1.00 86.75 153 ALA A CA 1
ATOM 1106 C C . ALA A 1 153 ? 20.590 -2.459 -16.608 1.00 86.75 153 ALA A C 1
ATOM 1108 O O . ALA A 1 153 ? 21.445 -1.823 -17.220 1.00 86.75 153 ALA A O 1
ATOM 1109 N N . ASN A 1 154 ? 19.478 -1.897 -16.128 1.00 88.06 154 ASN A N 1
ATOM 1110 C CA . ASN A 1 154 ? 19.107 -0.494 -16.309 1.00 88.06 154 ASN A CA 1
ATOM 1111 C C . ASN A 1 154 ? 18.680 0.119 -14.963 1.00 88.06 154 ASN A C 1
ATOM 1113 O O . ASN A 1 154 ? 17.498 0.420 -14.758 1.00 88.06 154 ASN A O 1
ATOM 1117 N N . PRO A 1 155 ? 19.613 0.276 -14.005 1.00 88.19 155 PRO A N 1
ATOM 1118 C CA . PRO A 1 155 ? 19.271 0.757 -12.678 1.00 88.19 155 PRO A CA 1
ATOM 1119 C C . PRO A 1 155 ? 18.760 2.195 -12.744 1.00 88.19 155 PRO A C 1
ATOM 1121 O O . PRO A 1 155 ? 19.338 3.060 -13.403 1.00 88.19 155 PRO A O 1
ATOM 1124 N N . ALA A 1 156 ? 17.680 2.461 -12.011 1.00 86.31 156 ALA A N 1
ATOM 1125 C CA . ALA A 1 156 ? 17.153 3.809 -11.892 1.00 86.31 156 ALA A CA 1
ATOM 1126 C C . ALA A 1 156 ? 18.196 4.737 -11.238 1.00 86.31 156 ALA A C 1
ATOM 1128 O O . ALA A 1 156 ? 18.716 4.389 -10.171 1.00 86.31 156 ALA A O 1
ATOM 1129 N N . PRO A 1 157 ? 18.471 5.922 -11.815 1.00 87.94 157 PRO A N 1
ATOM 1130 C CA . PRO A 1 157 ? 19.358 6.897 -11.197 1.00 87.94 157 PRO A CA 1
ATOM 1131 C C . PRO A 1 157 ? 18.875 7.315 -9.805 1.00 87.94 157 PRO A C 1
ATOM 1133 O O . PRO A 1 157 ? 17.689 7.209 -9.468 1.00 87.94 157 PRO A O 1
ATOM 1136 N N . ALA A 1 158 ? 19.803 7.822 -8.993 1.00 85.75 158 ALA A N 1
ATOM 1137 C CA . ALA A 1 158 ? 19.450 8.405 -7.706 1.00 85.75 158 ALA A CA 1
ATOM 1138 C C . ALA A 1 158 ? 18.473 9.588 -7.894 1.00 85.75 158 ALA A C 1
ATOM 1140 O O . ALA A 1 158 ? 18.519 10.269 -8.924 1.00 85.75 158 ALA A O 1
ATOM 1141 N N . PRO A 1 159 ? 17.593 9.864 -6.913 1.00 84.06 159 PRO A N 1
ATOM 1142 C CA . PRO A 1 159 ? 16.663 10.986 -6.997 1.00 84.06 159 PRO A CA 1
ATOM 1143 C C . PRO A 1 159 ? 17.377 12.305 -7.324 1.00 84.06 159 PRO A C 1
ATOM 1145 O O . PRO A 1 159 ? 18.373 12.650 -6.693 1.00 84.06 159 PRO A O 1
ATOM 1148 N N . GLY A 1 160 ? 16.863 13.039 -8.313 1.00 84.06 160 GLY A N 1
ATOM 1149 C CA . GLY A 1 160 ? 17.430 14.319 -8.756 1.00 84.06 160 GLY A CA 1
ATOM 1150 C C . GLY A 1 160 ? 18.611 14.215 -9.728 1.00 84.06 160 GLY A C 1
ATOM 1151 O O . GLY A 1 160 ? 19.082 15.246 -10.202 1.00 84.06 160 GLY A O 1
ATOM 1152 N N . VAL A 1 161 ? 19.070 13.007 -10.066 1.00 89.12 161 VAL A N 1
ATOM 1153 C CA . VAL A 1 161 ? 20.144 12.790 -11.045 1.00 89.12 161 VAL A CA 1
ATOM 1154 C C . VAL A 1 161 ? 19.558 12.597 -12.444 1.00 89.12 161 VAL A C 1
ATOM 1156 O O . VAL A 1 161 ? 18.583 11.867 -12.626 1.00 89.12 161 VAL A O 1
ATOM 1159 N N . CYS A 1 162 ? 20.160 13.247 -13.442 1.00 89.38 162 CYS A N 1
ATOM 1160 C CA . CYS A 1 162 ? 19.783 13.070 -14.843 1.00 89.38 162 CYS A CA 1
ATOM 1161 C C . CYS A 1 162 ? 20.124 11.649 -15.315 1.00 89.38 162 CYS A C 1
ATOM 1163 O O . CYS A 1 162 ? 21.237 11.176 -15.089 1.00 89.38 162 CYS A O 1
ATOM 1165 N N . GLY A 1 163 ? 19.182 10.987 -15.987 1.00 86.44 163 GLY A N 1
ATOM 1166 C CA . GLY A 1 163 ? 19.390 9.678 -16.607 1.00 86.44 163 GLY A CA 1
ATOM 1167 C C . GLY A 1 163 ? 19.447 9.750 -18.129 1.00 86.44 163 GLY A C 1
ATOM 1168 O O . GLY A 1 163 ? 19.173 10.790 -18.728 1.00 86.44 163 GLY A O 1
ATOM 1169 N N . THR A 1 164 ? 19.785 8.625 -18.748 1.00 87.69 164 THR A N 1
ATOM 1170 C CA . THR A 1 164 ? 19.572 8.389 -20.179 1.00 87.69 164 THR A CA 1
ATOM 1171 C C . THR A 1 164 ? 18.145 7.914 -20.413 1.00 87.69 164 THR A C 1
ATOM 1173 O O . THR A 1 164 ? 17.630 7.131 -19.617 1.00 87.69 164 THR A O 1
ATOM 1176 N N . GLU A 1 165 ? 17.517 8.359 -21.499 1.00 87.31 165 GLU A N 1
ATOM 1177 C CA . GLU A 1 165 ? 16.159 7.941 -21.847 1.00 87.31 165 GLU A CA 1
ATOM 1178 C C . GLU A 1 165 ? 16.054 6.416 -22.020 1.00 87.31 165 GLU A C 1
ATOM 1180 O O . GLU A 1 165 ? 16.888 5.775 -22.661 1.00 87.31 165 GLU A O 1
ATOM 1185 N N . HIS A 1 166 ? 14.994 5.848 -21.451 1.00 87.62 166 HIS A N 1
ATOM 1186 C CA . HIS A 1 166 ? 14.620 4.444 -21.528 1.00 87.62 166 HIS A CA 1
ATOM 1187 C C . HIS A 1 166 ? 13.093 4.313 -21.661 1.00 87.62 166 HIS A C 1
ATOM 1189 O O . HIS A 1 166 ? 12.396 3.801 -20.782 1.00 87.62 166 HIS A O 1
ATOM 1195 N N . ALA A 1 167 ? 12.557 4.805 -22.780 1.00 82.69 167 ALA A N 1
ATOM 1196 C CA . ALA A 1 167 ? 11.115 4.916 -23.008 1.00 82.69 167 ALA A CA 1
ATOM 1197 C C . ALA A 1 167 ? 10.366 3.572 -23.080 1.00 82.69 167 ALA A C 1
ATOM 1199 O O . ALA A 1 167 ? 9.169 3.514 -22.807 1.00 82.69 167 ALA A O 1
ATOM 1200 N N . THR A 1 168 ? 11.043 2.483 -23.453 1.00 87.94 168 THR A N 1
ATOM 1201 C CA . THR A 1 168 ? 10.377 1.190 -23.679 1.00 87.94 168 THR A CA 1
ATOM 1202 C C . THR A 1 168 ? 10.204 0.428 -22.370 1.00 87.94 168 THR A C 1
ATOM 1204 O O . THR A 1 168 ? 11.185 0.143 -21.688 1.00 87.94 168 THR A O 1
ATOM 1207 N N . ALA A 1 169 ? 8.963 0.068 -22.039 1.00 87.81 169 ALA A N 1
ATOM 1208 C CA . ALA A 1 169 ? 8.670 -0.763 -20.877 1.00 87.81 169 ALA A CA 1
ATOM 1209 C C . ALA A 1 169 ? 9.188 -2.202 -21.069 1.00 87.81 169 ALA A C 1
ATOM 1211 O O . ALA A 1 169 ? 8.954 -2.798 -22.126 1.00 87.81 169 ALA A O 1
ATOM 1212 N N . PRO A 1 170 ? 9.833 -2.801 -20.051 1.00 87.81 170 PRO A N 1
ATOM 1213 C CA . PRO A 1 170 ? 10.139 -4.225 -20.043 1.00 87.81 170 PRO A CA 1
ATOM 1214 C C . PRO A 1 170 ? 8.895 -5.086 -20.296 1.00 87.81 170 PRO A C 1
ATOM 1216 O O . PRO A 1 170 ? 7.869 -4.935 -19.634 1.00 87.81 170 PRO A O 1
ATOM 1219 N N . THR A 1 171 ? 9.002 -6.042 -21.219 1.00 84.75 171 THR A N 1
ATOM 1220 C CA . THR A 1 171 ? 7.938 -7.023 -21.511 1.00 84.75 171 THR A CA 1
ATOM 1221 C C . THR A 1 171 ? 7.938 -8.212 -20.546 1.00 84.75 171 THR A C 1
ATOM 1223 O O . THR A 1 171 ? 7.042 -9.054 -20.584 1.00 84.75 171 THR A O 1
ATOM 1226 N N . SER A 1 172 ? 8.956 -8.298 -19.687 1.00 86.38 172 SER A N 1
ATOM 1227 C CA . SER A 1 172 ? 9.185 -9.374 -18.729 1.00 86.38 172 SER A CA 1
ATOM 1228 C C . SER A 1 172 ? 9.742 -8.809 -17.428 1.00 86.38 172 SER A C 1
ATOM 1230 O O . SER A 1 172 ? 10.541 -7.875 -17.441 1.00 86.38 172 SER A O 1
ATOM 1232 N N . VAL A 1 173 ? 9.364 -9.427 -16.307 1.00 89.25 173 VAL A N 1
ATOM 1233 C CA . VAL A 1 173 ? 9.904 -9.105 -14.977 1.00 89.25 173 VAL A CA 1
ATOM 1234 C C . VAL A 1 173 ? 11.061 -10.011 -14.547 1.00 89.25 173 VAL A C 1
ATOM 1236 O O . VAL A 1 173 ? 11.530 -9.897 -13.419 1.00 89.25 173 VAL A O 1
ATOM 1239 N N . ALA A 1 174 ? 11.556 -10.893 -15.422 1.00 90.06 174 ALA A N 1
ATOM 1240 C CA . ALA A 1 174 ? 12.600 -11.866 -15.081 1.00 90.06 174 ALA A CA 1
ATOM 1241 C C . ALA A 1 174 ? 13.871 -11.214 -14.502 1.00 90.06 174 ALA A C 1
ATOM 1243 O O . ALA A 1 174 ? 14.418 -11.706 -13.520 1.00 90.06 174 ALA A O 1
ATOM 1244 N N . ALA A 1 175 ? 14.292 -10.066 -15.047 1.00 88.56 175 ALA A N 1
ATOM 1245 C CA . ALA A 1 175 ? 15.458 -9.328 -14.550 1.00 88.56 175 ALA A CA 1
ATOM 1246 C C . ALA A 1 175 ? 15.292 -8.837 -13.096 1.00 88.56 175 ALA A C 1
ATOM 1248 O O . ALA A 1 175 ? 16.267 -8.751 -12.349 1.00 88.56 175 ALA A O 1
ATOM 1249 N N . TYR A 1 176 ? 14.057 -8.556 -12.670 1.00 91.31 176 TYR A N 1
ATOM 1250 C CA . TYR A 1 176 ? 13.750 -8.080 -11.320 1.00 91.31 176 TYR A CA 1
ATOM 1251 C C . TYR A 1 176 ? 13.738 -9.215 -10.290 1.00 91.31 176 TYR A C 1
ATOM 1253 O O . TYR A 1 176 ? 14.052 -8.982 -9.127 1.00 91.31 176 TYR A O 1
ATOM 1261 N N . GLN A 1 177 ? 13.426 -10.447 -10.703 1.00 88.75 177 GLN A N 1
ATOM 1262 C CA . GLN A 1 177 ? 13.376 -11.612 -9.807 1.00 88.75 177 GLN A CA 1
ATOM 1263 C C . GLN A 1 177 ? 14.742 -11.935 -9.197 1.00 88.75 177 GLN A C 1
ATOM 1265 O O . GLN A 1 177 ? 14.829 -12.388 -8.060 1.00 88.75 177 GLN A O 1
ATOM 1270 N N . THR A 1 178 ? 15.810 -11.688 -9.954 1.00 85.56 178 THR A N 1
ATOM 1271 C CA . THR A 1 178 ? 17.196 -11.924 -9.533 1.00 85.56 178 THR A CA 1
ATOM 1272 C C . THR A 1 178 ? 17.881 -10.664 -9.010 1.00 85.56 178 THR A C 1
ATOM 1274 O O . THR A 1 178 ? 19.082 -10.688 -8.743 1.00 85.56 178 THR A O 1
ATOM 1277 N N . SER A 1 179 ? 17.161 -9.543 -8.916 1.00 87.19 179 SER A N 1
ATOM 1278 C CA . SER A 1 179 ? 17.750 -8.273 -8.507 1.00 87.19 179 SER A CA 1
ATOM 1279 C C . SER A 1 179 ? 18.076 -8.272 -7.016 1.00 87.19 179 SER A C 1
ATOM 1281 O O . SER A 1 179 ? 17.254 -8.627 -6.174 1.00 87.19 179 SER A O 1
ATOM 1283 N N . THR A 1 180 ? 19.281 -7.815 -6.685 1.00 86.19 180 THR A N 1
ATOM 1284 C CA . THR A 1 180 ? 19.718 -7.544 -5.308 1.00 86.19 180 THR A CA 1
ATOM 1285 C C . THR A 1 180 ? 19.579 -6.066 -4.937 1.00 86.19 180 THR A C 1
ATOM 1287 O O . THR A 1 180 ? 19.857 -5.682 -3.803 1.00 86.19 180 THR A O 1
ATOM 1290 N N . SER A 1 181 ? 19.144 -5.224 -5.882 1.00 88.44 181 SER A N 1
ATOM 1291 C CA . SER A 1 181 ? 18.943 -3.792 -5.679 1.00 88.44 181 SER A CA 1
ATOM 1292 C C . SER A 1 181 ? 17.472 -3.510 -5.401 1.00 88.44 181 SER A C 1
ATOM 1294 O O . SER A 1 181 ? 16.661 -3.360 -6.320 1.00 88.44 181 SER A O 1
ATOM 1296 N N . TYR A 1 182 ? 17.126 -3.435 -4.118 1.00 89.25 182 TYR A N 1
ATOM 1297 C CA . TYR A 1 182 ? 15.776 -3.111 -3.680 1.00 89.25 182 TYR A CA 1
ATOM 1298 C C . TYR A 1 182 ? 15.766 -2.152 -2.489 1.00 89.25 182 TYR A C 1
ATOM 1300 O O . TYR A 1 182 ? 16.693 -2.106 -1.681 1.00 89.25 182 TYR A O 1
ATOM 1308 N N . VAL A 1 183 ? 14.686 -1.382 -2.384 1.00 90.62 183 VAL A N 1
ATOM 1309 C CA . VAL A 1 183 ? 14.391 -0.500 -1.251 1.00 90.62 183 VAL A CA 1
ATOM 1310 C C . VAL A 1 183 ? 13.053 -0.912 -0.664 1.00 90.62 183 VAL A C 1
ATOM 1312 O O . VAL A 1 183 ? 12.088 -1.082 -1.403 1.00 90.62 183 VAL A O 1
ATOM 1315 N N . VAL A 1 184 ? 12.987 -1.042 0.658 1.00 90.88 184 VAL A N 1
ATOM 1316 C CA . VAL A 1 184 ? 11.756 -1.394 1.371 1.00 90.88 184 VAL A CA 1
ATOM 1317 C C . VAL A 1 184 ? 11.221 -0.171 2.096 1.00 90.88 184 VAL A C 1
ATOM 1319 O O . VAL A 1 184 ? 11.960 0.486 2.828 1.00 90.88 184 VAL A O 1
ATOM 1322 N N . ALA A 1 185 ? 9.938 0.117 1.907 1.00 91.19 185 ALA A N 1
ATOM 1323 C CA . ALA A 1 185 ? 9.226 1.178 2.599 1.00 91.19 185 ALA A CA 1
ATOM 1324 C C . ALA A 1 185 ? 7.962 0.610 3.268 1.00 91.19 185 ALA A C 1
ATOM 1326 O O . ALA A 1 185 ? 7.134 0.002 2.589 1.00 91.19 185 ALA A O 1
ATOM 1327 N N . PRO A 1 186 ? 7.781 0.778 4.587 1.00 90.88 186 PRO A N 1
ATOM 1328 C CA . PRO A 1 186 ? 6.516 0.455 5.232 1.00 90.88 186 PRO A CA 1
ATOM 1329 C C . PRO A 1 186 ? 5.459 1.492 4.843 1.00 90.88 186 PRO A C 1
ATOM 1331 O O . PRO A 1 186 ? 5.720 2.693 4.886 1.00 90.88 186 PRO A O 1
ATOM 1334 N N . LEU A 1 187 ? 4.268 1.025 4.475 1.00 92.62 187 LEU A N 1
ATOM 1335 C CA . LEU A 1 187 ? 3.131 1.887 4.147 1.00 92.62 187 LEU A CA 1
ATOM 1336 C C . LEU A 1 187 ? 2.101 1.927 5.276 1.00 92.62 187 LEU A C 1
ATOM 1338 O O . LEU A 1 187 ? 1.579 2.991 5.588 1.00 92.62 187 LEU A O 1
ATOM 1342 N N . ALA A 1 188 ? 1.829 0.779 5.898 1.00 92.50 188 ALA A N 1
ATOM 1343 C CA . ALA A 1 188 ? 0.898 0.656 7.017 1.00 92.50 188 ALA A CA 1
ATOM 1344 C C . ALA A 1 188 ? 1.268 -0.550 7.892 1.00 92.50 188 ALA A C 1
ATOM 1346 O O . ALA A 1 188 ? 1.876 -1.502 7.400 1.00 92.50 188 ALA A O 1
ATOM 1347 N N . ASP A 1 189 ? 0.884 -0.536 9.169 1.00 92.38 189 ASP A N 1
ATOM 1348 C CA . ASP A 1 189 ? 1.106 -1.639 10.121 1.00 92.38 189 ASP A CA 1
ATOM 1349 C C . ASP A 1 189 ? -0.175 -2.122 10.820 1.00 92.38 189 ASP A C 1
ATOM 1351 O O . ASP A 1 189 ? -0.137 -3.018 11.666 1.00 92.38 189 ASP A O 1
ATOM 1355 N N . ASP A 1 190 ? -1.309 -1.529 10.462 1.00 93.31 190 ASP A N 1
ATOM 1356 C CA . ASP A 1 190 ? -2.604 -1.720 11.092 1.00 93.31 190 ASP A CA 1
ATOM 1357 C C . ASP A 1 190 ? -3.617 -2.379 10.151 1.00 93.31 190 ASP A C 1
ATOM 1359 O O . ASP A 1 190 ? -4.806 -2.334 10.430 1.00 93.31 190 ASP A O 1
ATOM 1363 N N . LEU A 1 191 ? -3.203 -3.001 9.044 1.00 93.25 191 LEU A N 1
ATOM 1364 C CA . LEU A 1 191 ? -4.148 -3.571 8.080 1.00 93.25 191 LEU A CA 1
ATOM 1365 C C . LEU A 1 191 ? -4.571 -4.997 8.438 1.00 93.25 191 LEU A C 1
ATOM 1367 O O . LEU A 1 191 ? -3.845 -5.745 9.087 1.00 93.25 191 LEU A O 1
ATOM 1371 N N . THR A 1 192 ? -5.738 -5.418 7.964 1.00 90.94 192 THR A N 1
ATOM 1372 C CA . THR A 1 192 ? -6.219 -6.795 8.092 1.00 90.94 192 THR A CA 1
ATOM 1373 C C . THR A 1 192 ? -6.387 -7.453 6.734 1.00 90.94 192 THR A C 1
ATOM 1375 O O . THR A 1 192 ? -6.661 -6.808 5.722 1.00 90.94 192 THR A O 1
ATOM 1378 N N . VAL A 1 193 ? -6.240 -8.776 6.727 1.00 86.31 193 VAL A N 1
ATOM 1379 C CA . VAL A 1 193 ? -6.541 -9.621 5.574 1.00 86.31 193 VAL A CA 1
ATOM 1380 C C . VAL A 1 193 ? -7.654 -10.573 5.991 1.00 86.31 193 VAL A C 1
ATOM 1382 O O . VAL A 1 193 ? -7.482 -11.387 6.899 1.00 86.31 193 VAL A O 1
ATOM 1385 N N . THR A 1 194 ? -8.823 -10.449 5.365 1.00 81.12 194 THR A N 1
ATOM 1386 C CA . THR A 1 194 ? -9.955 -11.339 5.636 1.00 81.12 194 THR A CA 1
ATOM 1387 C C . THR A 1 194 ? -9.699 -12.703 5.001 1.00 81.12 194 THR A C 1
ATOM 1389 O O . THR A 1 194 ? -9.466 -12.796 3.796 1.00 81.12 194 THR A O 1
ATOM 1392 N N . ALA A 1 195 ? -9.774 -13.772 5.795 1.00 73.12 195 ALA A N 1
ATOM 1393 C CA . ALA A 1 195 ? -9.628 -15.133 5.287 1.00 73.12 195 ALA A CA 1
ATOM 1394 C C . ALA A 1 195 ? -10.622 -15.405 4.141 1.00 73.12 195 ALA A C 1
ATOM 1396 O O . ALA A 1 195 ? -11.804 -15.082 4.243 1.00 73.12 195 ALA A O 1
ATOM 1397 N N . GLY A 1 196 ? -10.133 -15.986 3.043 1.00 72.25 196 GLY A N 1
ATOM 1398 C CA . GLY A 1 196 ? -10.939 -16.272 1.851 1.00 72.25 196 GLY A CA 1
ATOM 1399 C C . GLY A 1 196 ? -11.171 -15.080 0.913 1.00 72.25 196 GLY A C 1
ATOM 1400 O O . GLY A 1 196 ? -11.727 -15.276 -0.164 1.00 72.25 196 GLY A O 1
ATOM 1401 N N . SER A 1 197 ? -10.717 -13.872 1.264 1.00 77.94 197 SER A N 1
ATOM 1402 C CA . SER A 1 197 ? -10.739 -12.702 0.381 1.00 77.94 197 SER A CA 1
ATOM 1403 C C . SER A 1 197 ? -9.322 -12.309 -0.019 1.00 77.94 197 SER A C 1
ATOM 1405 O O . SER A 1 197 ? -8.482 -12.032 0.834 1.00 77.94 197 SER A O 1
ATOM 1407 N N . ALA A 1 198 ? -9.066 -12.218 -1.324 1.00 86.88 198 ALA A N 1
ATOM 1408 C CA . ALA A 1 198 ? -7.808 -11.683 -1.829 1.00 86.88 198 ALA A CA 1
ATOM 1409 C C . ALA A 1 198 ? -7.783 -10.152 -1.631 1.00 86.88 198 ALA A C 1
ATOM 1411 O O . ALA A 1 198 ? -8.665 -9.466 -2.173 1.00 86.88 198 ALA A O 1
ATOM 1412 N N . PRO A 1 199 ? -6.810 -9.591 -0.881 1.00 89.38 199 PRO A N 1
ATOM 1413 C CA . PRO A 1 199 ? -6.710 -8.143 -0.690 1.00 89.38 199 PRO A CA 1
ATOM 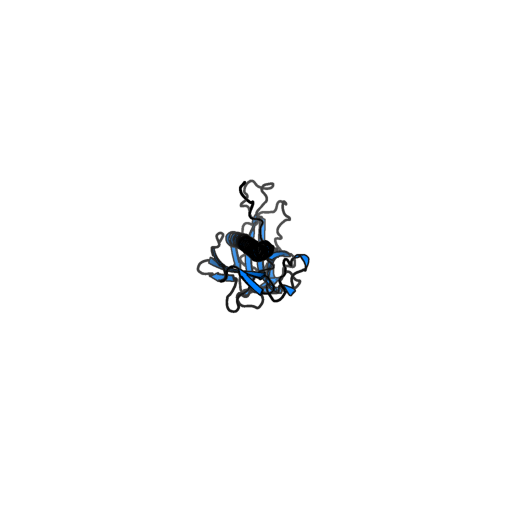1414 C C . PRO A 1 199 ? -6.289 -7.425 -1.976 1.00 89.38 199 PRO A C 1
ATOM 1416 O O . PRO A 1 199 ? -6.593 -6.250 -2.154 1.00 89.38 199 PRO A O 1
ATOM 1419 N N . PHE A 1 200 ? -5.663 -8.152 -2.903 1.00 91.12 200 PHE A N 1
ATOM 1420 C CA . PHE A 1 200 ? -5.384 -7.700 -4.257 1.00 91.12 200 PHE A CA 1
ATOM 1421 C C . PHE A 1 200 ? -5.951 -8.701 -5.260 1.00 91.12 200 PHE A C 1
ATOM 1423 O O . PHE A 1 200 ? -5.737 -9.905 -5.128 1.00 91.12 200 PHE A O 1
ATOM 1430 N N . ALA A 1 201 ? -6.646 -8.214 -6.283 1.00 90.25 201 ALA A N 1
ATOM 1431 C CA . ALA A 1 201 ? -7.053 -9.014 -7.432 1.00 90.25 201 ALA A CA 1
ATOM 1432 C C . ALA A 1 201 ? -6.779 -8.237 -8.718 1.00 90.25 201 ALA A C 1
ATOM 1434 O O . ALA A 1 201 ? -7.012 -7.034 -8.770 1.00 90.25 201 ALA A O 1
ATOM 1435 N N . PHE A 1 202 ? -6.291 -8.914 -9.753 1.00 90.69 202 PHE A N 1
ATOM 1436 C CA . PHE A 1 202 ? -6.038 -8.301 -11.051 1.00 90.69 202 PHE A CA 1
ATOM 1437 C C . PHE A 1 202 ? -6.842 -9.017 -12.126 1.00 90.69 202 PHE A C 1
ATOM 1439 O O . PHE A 1 202 ? -6.726 -10.231 -12.291 1.00 90.69 202 PHE A O 1
ATOM 1446 N N . ASP A 1 203 ? -7.639 -8.250 -12.860 1.00 91.50 203 ASP A N 1
ATOM 1447 C CA . ASP A 1 203 ? -8.335 -8.709 -14.049 1.00 91.50 203 ASP A CA 1
ATOM 1448 C C . ASP A 1 203 ? -7.579 -8.229 -15.292 1.00 91.50 203 ASP A C 1
ATOM 1450 O O . ASP A 1 203 ? -7.624 -7.053 -15.665 1.00 91.50 203 ASP A O 1
ATOM 1454 N N . ALA A 1 204 ? -6.883 -9.158 -15.948 1.00 88.81 204 ALA A N 1
ATOM 1455 C CA . ALA A 1 204 ? -6.099 -8.874 -17.145 1.00 88.81 204 ALA A CA 1
ATOM 1456 C C . ALA A 1 204 ? -6.960 -8.504 -18.367 1.00 88.81 204 ALA A C 1
ATOM 1458 O O . ALA A 1 204 ? -6.452 -7.875 -19.296 1.00 88.81 204 ALA A O 1
ATOM 1459 N N . SER A 1 205 ? -8.247 -8.871 -18.382 1.00 90.69 205 SER A N 1
ATOM 1460 C CA . SER A 1 205 ? -9.155 -8.564 -19.492 1.00 90.69 205 SER A CA 1
ATOM 1461 C C . SER A 1 205 ? -9.618 -7.107 -19.459 1.00 90.69 205 SER A C 1
ATOM 1463 O O . SER A 1 205 ? -9.663 -6.438 -20.492 1.00 90.69 205 SER A O 1
ATOM 1465 N N . THR A 1 206 ? -9.886 -6.584 -18.261 1.00 91.31 206 THR A N 1
ATOM 1466 C CA . THR A 1 206 ? -10.328 -5.200 -18.042 1.00 91.31 206 THR A CA 1
ATOM 1467 C C . THR A 1 206 ? -9.183 -4.257 -17.656 1.00 91.31 206 THR A C 1
ATOM 1469 O O . THR A 1 206 ? -9.344 -3.034 -17.708 1.00 91.31 206 THR A O 1
ATOM 1472 N N . ASN A 1 207 ? -8.003 -4.806 -17.340 1.00 90.38 207 ASN A N 1
ATOM 1473 C CA . ASN A 1 207 ? -6.842 -4.116 -16.767 1.00 90.38 207 ASN A CA 1
ATOM 1474 C C . ASN A 1 207 ? -7.193 -3.359 -15.475 1.00 90.38 207 ASN A C 1
ATOM 1476 O O . ASN A 1 207 ? -6.736 -2.233 -15.252 1.00 90.38 207 ASN A O 1
ATOM 1480 N N . ILE A 1 208 ? -8.038 -3.975 -14.646 1.00 93.44 208 ILE A N 1
ATOM 1481 C CA . ILE A 1 208 ? -8.470 -3.430 -13.360 1.00 93.44 208 ILE A CA 1
ATOM 1482 C C . ILE A 1 208 ? -7.779 -4.196 -12.237 1.00 93.44 208 ILE A C 1
ATOM 1484 O O . ILE A 1 208 ? -7.860 -5.422 -12.147 1.00 93.44 208 ILE A O 1
ATOM 1488 N N . VAL A 1 209 ? -7.121 -3.452 -11.354 1.00 93.00 209 VAL A N 1
ATOM 1489 C CA . VAL A 1 209 ? -6.653 -3.943 -10.060 1.00 93.00 209 VAL A CA 1
ATOM 1490 C C . VAL A 1 209 ? -7.696 -3.586 -9.012 1.00 93.00 209 VAL A C 1
ATOM 1492 O O . VAL A 1 209 ? -8.072 -2.426 -8.866 1.00 93.00 209 VAL A O 1
ATOM 1495 N N . THR A 1 210 ? -8.161 -4.582 -8.277 1.00 93.62 210 THR A N 1
ATOM 1496 C CA . THR A 1 210 ? -9.055 -4.418 -7.134 1.00 93.62 210 THR A CA 1
ATOM 1497 C C . THR A 1 210 ? -8.242 -4.504 -5.852 1.00 93.62 210 THR A C 1
ATOM 1499 O O . THR A 1 210 ? -7.583 -5.515 -5.606 1.00 93.62 210 THR A O 1
ATOM 1502 N N . LEU A 1 211 ? -8.300 -3.450 -5.045 1.00 93.00 211 LEU A N 1
ATOM 1503 C CA . LEU A 1 211 ? -7.694 -3.353 -3.722 1.00 93.00 211 LEU A CA 1
ATOM 1504 C C . LEU A 1 211 ? -8.796 -3.498 -2.675 1.00 93.00 211 LEU A C 1
ATOM 1506 O O . LEU A 1 211 ? -9.814 -2.815 -2.768 1.00 93.00 211 LEU A O 1
ATOM 1510 N N . ARG A 1 212 ? -8.599 -4.356 -1.675 1.00 92.62 212 ARG A N 1
ATOM 1511 C CA . ARG A 1 212 ? -9.506 -4.508 -0.533 1.00 92.62 212 ARG A CA 1
ATOM 1512 C C . ARG A 1 212 ? -8.740 -4.231 0.743 1.00 92.62 212 ARG A C 1
ATOM 1514 O O . ARG A 1 212 ? -7.865 -5.004 1.123 1.00 92.62 212 ARG A O 1
ATOM 1521 N N . LEU A 1 213 ? -9.064 -3.114 1.378 1.00 92.25 213 LEU A N 1
ATOM 1522 C CA . LEU A 1 213 ? -8.318 -2.574 2.505 1.00 92.25 213 LEU A CA 1
ATOM 1523 C C . LEU A 1 213 ? -9.233 -2.455 3.724 1.00 92.25 213 LEU A C 1
ATOM 1525 O O . LEU A 1 213 ? -10.370 -1.993 3.638 1.00 92.25 213 LEU A O 1
ATOM 1529 N N . GLN A 1 214 ? -8.730 -2.864 4.877 1.00 92.75 214 GLN A N 1
ATOM 1530 C CA . GLN A 1 214 ? -9.405 -2.740 6.161 1.00 92.75 214 GLN A CA 1
ATOM 1531 C C . GLN A 1 214 ? -8.330 -2.548 7.223 1.00 92.75 214 GLN A C 1
ATOM 1533 O O . GLN A 1 214 ? -7.306 -3.224 7.164 1.00 92.75 214 GLN A O 1
ATOM 1538 N N . SER A 1 215 ? -8.542 -1.633 8.165 1.00 93.19 215 SER A N 1
ATOM 1539 C CA . SER A 1 215 ? -7.646 -1.450 9.303 1.00 93.19 215 SER A CA 1
ATOM 1540 C C . SER A 1 215 ? -8.203 -2.077 10.577 1.00 93.19 215 SER A C 1
ATOM 1542 O O . SER A 1 215 ? -9.413 -2.142 10.803 1.00 93.19 215 SER A O 1
ATOM 1544 N N . ALA A 1 216 ? -7.298 -2.555 11.417 1.00 92.88 216 ALA A N 1
ATOM 1545 C CA . ALA A 1 216 ? -7.505 -3.050 12.759 1.00 92.88 216 ALA A CA 1
ATOM 1546 C C . ALA A 1 216 ? -7.073 -1.994 13.775 1.00 92.88 216 ALA A C 1
ATOM 1548 O O . ALA A 1 216 ? -6.166 -1.197 13.572 1.00 92.88 216 ALA A O 1
ATOM 1549 N N . SER A 1 217 ? -7.717 -2.010 14.931 1.00 91.56 217 SER A N 1
ATOM 1550 C CA . SER A 1 217 ? -7.315 -1.219 16.088 1.00 91.56 217 SER A CA 1
ATOM 1551 C C . SER A 1 217 ? -7.717 -1.938 17.362 1.00 91.56 217 SER A C 1
ATOM 1553 O O . SER A 1 217 ? -8.673 -2.713 17.366 1.00 91.56 217 SER A O 1
ATOM 1555 N N . ARG A 1 218 ? -7.020 -1.666 18.464 1.00 88.94 218 ARG A N 1
ATOM 1556 C CA . ARG A 1 218 ? -7.414 -2.170 19.779 1.00 88.94 218 ARG A CA 1
ATOM 1557 C C . ARG A 1 218 ? -7.932 -1.014 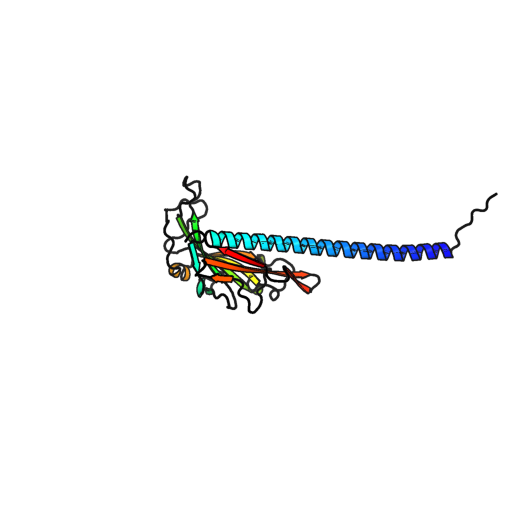20.625 1.00 88.94 218 ARG A C 1
ATOM 1559 O O . ARG A 1 218 ? -7.191 -0.093 20.952 1.00 88.94 218 ARG A O 1
ATOM 1566 N N . THR A 1 219 ? -9.213 -1.050 20.977 1.00 82.62 219 THR A N 1
ATOM 1567 C CA . THR A 1 219 ? -9.857 -0.054 21.844 1.00 82.62 219 THR A CA 1
ATOM 1568 C C . THR A 1 219 ? -10.352 -0.760 23.097 1.00 82.62 219 THR A C 1
ATOM 1570 O O . THR A 1 219 ? -11.126 -1.708 23.007 1.00 82.62 219 THR A O 1
ATOM 1573 N N . GLN A 1 220 ? -9.860 -0.341 24.270 1.00 82.69 220 GLN A N 1
ATOM 1574 C CA . GLN A 1 220 ? -10.181 -0.971 25.563 1.00 82.69 220 GLN A CA 1
ATOM 1575 C C . GLN A 1 220 ? -9.974 -2.501 25.564 1.00 82.69 220 GLN A C 1
ATOM 1577 O O . GLN A 1 220 ? -10.787 -3.265 26.075 1.00 82.69 220 GLN A O 1
ATOM 1582 N N . GLY A 1 221 ? -8.895 -2.966 24.930 1.00 83.62 221 GLY A N 1
ATOM 1583 C CA . GLY A 1 221 ? -8.566 -4.391 24.859 1.00 83.62 221 GLY A CA 1
ATOM 1584 C C . GLY A 1 221 ? -9.363 -5.200 23.829 1.00 83.62 221 GLY A C 1
ATOM 1585 O O . GLY A 1 221 ? -8.985 -6.343 23.582 1.00 83.62 221 GLY A O 1
ATOM 1586 N N . LYS A 1 222 ? -10.385 -4.637 23.169 1.00 87.75 222 LYS A N 1
ATOM 1587 C CA . LYS A 1 222 ? -11.099 -5.290 22.060 1.00 87.75 222 LYS A CA 1
ATOM 1588 C C . LYS A 1 222 ? -10.533 -4.885 20.704 1.00 87.75 222 LYS A C 1
ATOM 1590 O O . LYS A 1 222 ? -10.273 -3.706 20.471 1.00 87.75 222 LYS A O 1
ATOM 1595 N N . LEU A 1 223 ? -10.389 -5.868 19.816 1.00 89.69 223 LEU A N 1
ATOM 1596 C CA . LEU A 1 223 ? -10.080 -5.641 18.408 1.00 89.69 223 LEU A CA 1
ATOM 1597 C C . LEU A 1 223 ? -11.314 -5.057 17.707 1.00 89.69 223 LEU A C 1
ATOM 1599 O O . LEU A 1 223 ? -12.421 -5.574 17.854 1.00 89.69 223 LEU A O 1
ATOM 1603 N N . SER A 1 224 ? -11.116 -3.976 16.966 1.00 90.38 224 SER A N 1
ATOM 1604 C CA . SER A 1 224 ? -12.131 -3.285 16.180 1.00 90.38 224 SER A CA 1
ATOM 1605 C C . SER A 1 224 ? -11.613 -3.069 14.766 1.00 90.38 224 SER A C 1
ATOM 1607 O O . SER A 1 224 ? -10.446 -2.716 14.585 1.00 90.38 224 SER A O 1
ATOM 1609 N N . LEU A 1 225 ? -12.484 -3.270 13.779 1.00 91.25 225 LEU A N 1
ATOM 1610 C CA . LEU A 1 225 ? -12.162 -3.166 12.358 1.00 91.25 225 LEU A CA 1
ATOM 1611 C C . LEU A 1 225 ? -12.789 -1.905 11.762 1.00 91.25 225 LEU A C 1
ATOM 1613 O O . LEU A 1 225 ? -13.921 -1.544 12.087 1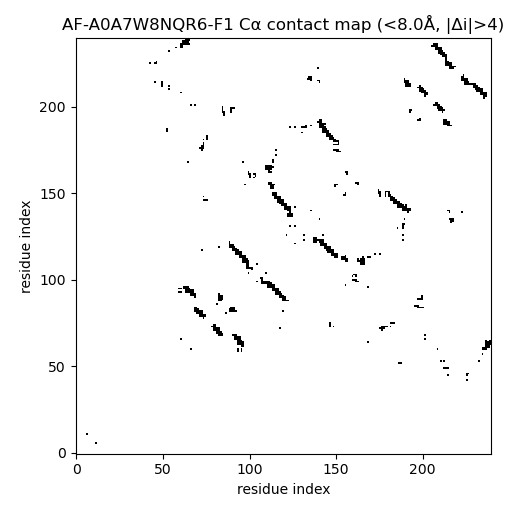.00 91.25 225 LEU A O 1
ATOM 1617 N N . THR A 1 226 ? -12.051 -1.207 10.905 1.00 89.50 226 THR A N 1
ATOM 1618 C CA . THR A 1 226 ? -12.501 0.014 10.234 1.00 89.50 226 THR A CA 1
ATOM 1619 C C . THR A 1 226 ? -12.092 -0.011 8.756 1.00 89.50 226 THR A C 1
ATOM 1621 O O . THR A 1 226 ? -10.904 -0.087 8.463 1.00 89.50 226 THR A O 1
ATOM 1624 N N . PRO A 1 227 ? -13.033 0.109 7.805 1.00 88.75 227 PRO A N 1
ATOM 1625 C CA . PRO A 1 227 ? -14.481 -0.050 7.973 1.00 88.75 227 PRO A CA 1
ATOM 1626 C C . PRO A 1 227 ? -14.870 -1.475 8.421 1.00 88.75 227 PRO A C 1
ATOM 1628 O O . PRO A 1 227 ? -14.042 -2.380 8.421 1.00 88.75 227 PRO A O 1
ATOM 1631 N N . ALA A 1 228 ? -16.127 -1.683 8.835 1.00 87.38 228 ALA A N 1
ATOM 1632 C CA . ALA A 1 228 ? -16.602 -2.994 9.309 1.00 87.38 228 ALA A CA 1
ATOM 1633 C C . ALA A 1 228 ? -16.522 -4.083 8.222 1.00 87.38 228 ALA A C 1
ATOM 1635 O O . ALA A 1 228 ? -16.178 -5.229 8.501 1.00 87.38 228 ALA A O 1
ATOM 1636 N N . THR A 1 229 ? -16.790 -3.699 6.976 1.00 88.38 229 THR A N 1
ATOM 1637 C CA . THR A 1 229 ? -16.507 -4.479 5.768 1.00 88.38 229 THR A CA 1
ATOM 1638 C C . THR A 1 229 ? -15.305 -3.868 5.057 1.00 88.38 229 THR A C 1
ATOM 1640 O O . THR A 1 229 ? -15.207 -2.640 5.064 1.00 88.38 229 THR A O 1
ATOM 1643 N N . PRO A 1 230 ? -14.422 -4.656 4.419 1.00 89.94 230 PRO A N 1
ATOM 1644 C CA . PRO A 1 230 ? -13.296 -4.106 3.675 1.00 89.94 230 PRO A CA 1
ATOM 1645 C C . PRO A 1 230 ? -13.729 -3.067 2.641 1.00 89.94 230 PRO A C 1
ATOM 1647 O O . PRO A 1 230 ? -14.703 -3.257 1.913 1.00 89.94 230 PRO A O 1
ATOM 1650 N N . TYR A 1 231 ? -12.993 -1.962 2.596 1.00 89.94 231 TYR A N 1
ATOM 1651 C CA . TYR A 1 231 ? -13.131 -0.940 1.573 1.00 89.94 231 TYR A CA 1
ATOM 1652 C C . TYR A 1 231 ? -12.569 -1.479 0.257 1.00 89.94 231 TYR A C 1
ATOM 1654 O O . TYR A 1 231 ? -11.415 -1.908 0.220 1.00 89.94 231 TYR A O 1
ATOM 1662 N N . GLU A 1 232 ? -13.375 -1.468 -0.806 1.00 92.81 232 GLU A N 1
ATOM 1663 C CA . GLU A 1 232 ? -12.958 -1.910 -2.137 1.00 92.81 232 GLU A CA 1
ATOM 1664 C C . GLU A 1 232 ? -12.673 -0.706 -3.045 1.00 92.81 232 GLU A C 1
ATOM 1666 O O . GLU A 1 232 ? -13.518 0.174 -3.216 1.00 92.81 232 GLU A O 1
ATOM 1671 N N . LEU A 1 233 ? -11.487 -0.694 -3.653 1.00 93.56 233 LEU A N 1
ATOM 1672 C CA . LEU A 1 233 ? -11.066 0.295 -4.637 1.00 93.56 233 LEU A CA 1
ATOM 1673 C C . LEU A 1 233 ? -10.659 -0.407 -5.931 1.00 93.56 233 LEU A C 1
ATOM 1675 O O . LEU A 1 233 ? -9.745 -1.227 -5.946 1.00 93.56 233 LEU A O 1
ATOM 1679 N N . GLN A 1 234 ? -11.316 -0.049 -7.030 1.00 95.31 234 GLN A N 1
ATOM 1680 C CA . GLN A 1 234 ? -10.994 -0.550 -8.362 1.00 95.31 234 GLN A CA 1
ATOM 1681 C C . GLN A 1 234 ? -10.190 0.495 -9.132 1.00 95.31 234 GLN A C 1
ATOM 1683 O O . GLN A 1 234 ? -10.603 1.647 -9.284 1.00 95.31 234 GLN A O 1
ATOM 1688 N N . VAL A 1 235 ? -9.021 0.092 -9.620 1.00 94.88 235 VAL A N 1
ATOM 1689 C CA . VAL A 1 235 ? -8.050 0.972 -10.266 1.00 94.88 235 VAL A CA 1
ATOM 1690 C C . VAL A 1 235 ? -7.732 0.438 -11.651 1.00 94.88 235 VAL A C 1
ATOM 1692 O O . VAL A 1 235 ? -7.205 -0.661 -11.799 1.00 94.88 235 VAL A O 1
ATOM 1695 N N . LYS A 1 236 ? -8.029 1.237 -12.675 1.00 93.19 236 LYS A N 1
ATOM 1696 C CA . LYS A 1 236 ? -7.659 0.932 -14.057 1.00 93.19 236 LYS A CA 1
ATOM 1697 C C . LYS A 1 236 ? -6.248 1.437 -14.358 1.00 93.19 236 LYS A C 1
ATOM 1699 O O . LYS A 1 236 ? -5.939 2.600 -14.086 1.00 93.19 236 LYS A O 1
ATOM 1704 N N . ILE A 1 237 ? -5.430 0.578 -14.955 1.00 89.31 237 ILE A N 1
ATOM 1705 C CA . ILE A 1 237 ? -4.085 0.918 -15.443 1.00 89.31 237 ILE A CA 1
ATOM 1706 C C . ILE A 1 237 ? -4.211 1.869 -16.647 1.00 89.31 237 ILE A C 1
ATOM 1708 O O . ILE A 1 237 ? -5.079 1.657 -17.499 1.00 89.31 237 ILE A O 1
ATOM 1712 N N . ARG A 1 238 ? -3.384 2.925 -16.722 1.00 82.06 238 ARG A N 1
ATOM 1713 C CA . ARG A 1 238 ? -3.473 3.939 -17.795 1.00 82.06 238 ARG A CA 1
ATOM 1714 C C . ARG A 1 238 ? -2.422 3.799 -18.897 1.00 82.06 238 ARG A C 1
ATOM 1716 O O . ARG A 1 238 ? -2.721 4.174 -20.024 1.00 82.06 238 ARG A O 1
ATOM 1723 N N . ASN A 1 239 ? -1.240 3.267 -18.589 1.00 70.25 239 ASN A N 1
ATOM 1724 C CA . ASN A 1 239 ? -0.047 3.409 -19.434 1.00 70.25 239 ASN A CA 1
ATOM 1725 C C . ASN A 1 239 ? 0.372 2.109 -20.147 1.00 70.25 239 ASN A C 1
ATOM 1727 O O . ASN A 1 239 ? 1.552 1.768 -20.138 1.00 70.25 239 ASN A O 1
ATOM 1731 N N . LYS A 1 240 ? -0.577 1.369 -20.730 1.00 60.03 240 LYS A N 1
ATOM 1732 C CA . LYS A 1 240 ? -0.282 0.144 -21.491 1.00 60.03 240 LYS A CA 1
ATOM 1733 C C . LYS A 1 240 ? -0.250 0.400 -22.993 1.00 60.03 240 LYS A C 1
ATOM 1735 O O . LYS A 1 240 ? -1.151 1.130 -23.462 1.00 60.03 240 LYS A O 1
#

Radius of gyration: 27.49 Å; Cα contacts (8 Å, |Δi|>4): 447; chains: 1; bounding box: 63×58×86 Å

Solvent-accessible surface area (backbone atoms only — not comparable to full-atom values): 13361 Å² total; per-residue (Å²): 134,85,80,81,83,74,83,52,75,64,57,57,52,50,51,50,52,53,49,52,55,52,50,52,52,51,52,52,50,53,52,52,52,53,51,51,52,50,53,51,52,54,50,52,52,49,52,47,54,50,48,54,50,52,49,52,52,43,51,50,45,30,56,7,50,45,78,51,70,70,48,59,33,57,60,68,83,87,51,67,45,57,19,27,44,83,47,101,39,35,25,47,33,26,37,28,68,37,54,36,41,70,92,68,39,94,54,61,79,46,22,32,18,52,34,38,39,32,43,33,41,40,59,28,69,78,51,58,71,93,63,61,67,81,82,60,55,52,87,66,26,23,21,35,35,37,28,42,31,27,27,74,92,51,57,57,64,61,90,86,46,76,60,60,82,39,78,74,77,77,94,64,67,68,62,41,44,75,34,86,51,65,48,70,43,82,74,45,49,38,31,47,78,58,87,97,52,53,44,46,46,76,39,82,89,78,43,33,39,38,40,40,48,27,34,42,43,52,59,96,88,39,82,46,58,48,52,87,60,64,46,76,47,80,38,60,53,67,52,113

Organism: NCBI:txid1141878

pLDDT: mean 86.33, std 8.42, range [44.62, 95.44]